Protein AF-A0A1V6FKU4-F1 (afdb_monomer_lite)

Structure (mmCIF, N/CA/C/O backbone):
data_AF-A0A1V6FKU4-F1
#
_entry.id   AF-A0A1V6FKU4-F1
#
loop_
_atom_site.group_PDB
_atom_site.id
_atom_site.type_symbol
_atom_site.label_atom_id
_atom_site.label_alt_id
_atom_site.label_comp_id
_atom_site.label_asym_id
_atom_site.label_entity_id
_atom_site.label_seq_id
_atom_site.pdbx_PDB_ins_code
_atom_site.Cartn_x
_atom_site.Cartn_y
_atom_site.Cartn_z
_atom_site.occupancy
_atom_site.B_iso_or_equiv
_atom_site.auth_seq_id
_atom_site.auth_comp_id
_atom_site.auth_asym_id
_atom_site.auth_atom_id
_atom_site.pdbx_PDB_model_num
ATOM 1 N N . MET A 1 1 ? 15.119 -39.373 -17.222 1.00 34.97 1 MET A N 1
ATOM 2 C CA . MET A 1 1 ? 16.183 -39.642 -16.228 1.00 34.97 1 MET A CA 1
ATOM 3 C C . MET A 1 1 ? 16.766 -38.310 -15.798 1.00 34.97 1 MET A C 1
ATOM 5 O O . MET A 1 1 ? 17.527 -37.708 -16.547 1.00 34.97 1 MET A O 1
ATOM 9 N N . ASP A 1 2 ? 16.344 -37.835 -14.630 1.00 35.09 2 ASP A N 1
ATOM 10 C CA . ASP A 1 2 ? 16.716 -36.528 -14.094 1.00 35.09 2 ASP A CA 1
ATOM 11 C C . ASP A 1 2 ? 18.184 -36.488 -13.670 1.00 35.09 2 ASP A C 1
ATOM 13 O O . ASP A 1 2 ? 18.608 -37.168 -12.731 1.00 35.09 2 ASP A O 1
ATOM 17 N N . LYS A 1 3 ? 18.971 -35.641 -14.337 1.00 37.22 3 LYS A N 1
ATOM 18 C CA . LYS A 1 3 ? 20.295 -35.248 -13.850 1.00 37.22 3 LYS A CA 1
ATOM 19 C C . LYS A 1 3 ? 20.114 -34.222 -12.731 1.00 37.22 3 LYS A C 1
ATOM 21 O O . LYS A 1 3 ? 20.138 -33.020 -12.969 1.00 37.22 3 LYS A O 1
ATOM 26 N N . LYS A 1 4 ? 19.967 -34.701 -11.492 1.00 37.19 4 LYS A N 1
ATOM 27 C CA . LYS A 1 4 ? 20.164 -33.872 -10.293 1.00 37.19 4 LYS A CA 1
ATOM 28 C C . LYS A 1 4 ? 21.593 -33.321 -10.309 1.00 37.19 4 LYS A C 1
ATOM 30 O O . LYS A 1 4 ? 22.553 -34.072 -10.128 1.00 37.19 4 LYS A O 1
ATOM 35 N N . SER A 1 5 ? 21.742 -32.017 -10.525 1.00 37.03 5 SER A N 1
ATOM 36 C CA . SER A 1 5 ? 23.011 -31.313 -10.352 1.00 37.03 5 SER A CA 1
ATOM 37 C C . SER A 1 5 ? 23.429 -31.395 -8.882 1.00 37.03 5 SER A C 1
ATOM 39 O O . SER A 1 5 ? 22.799 -30.793 -8.011 1.00 37.03 5 SER A O 1
ATOM 41 N N . LYS A 1 6 ? 24.483 -32.163 -8.591 1.00 38.69 6 LYS A N 1
ATOM 42 C CA . LYS A 1 6 ? 25.128 -32.178 -7.274 1.00 38.69 6 LYS A CA 1
ATOM 43 C C . LYS A 1 6 ? 25.681 -30.781 -6.981 1.00 38.69 6 LYS A C 1
ATOM 45 O O . LYS A 1 6 ? 26.644 -30.350 -7.610 1.00 38.69 6 LYS A O 1
ATOM 50 N N . VAL A 1 7 ? 25.088 -30.090 -6.010 1.00 41.91 7 VAL A N 1
ATOM 51 C CA . VAL A 1 7 ? 25.683 -28.898 -5.400 1.00 41.91 7 VAL A CA 1
ATOM 52 C C . VAL A 1 7 ? 26.894 -29.367 -4.594 1.00 41.91 7 VAL A C 1
ATOM 54 O O . VAL A 1 7 ? 26.749 -29.982 -3.538 1.00 41.91 7 VAL A O 1
ATOM 57 N N . ASN A 1 8 ? 28.096 -29.125 -5.113 1.00 34.47 8 ASN A N 1
ATOM 58 C CA . ASN A 1 8 ? 29.331 -29.334 -4.365 1.00 34.47 8 ASN A CA 1
ATOM 59 C C . ASN A 1 8 ? 29.381 -28.317 -3.216 1.00 34.47 8 ASN A C 1
ATOM 61 O O . ASN A 1 8 ? 29.652 -27.139 -3.445 1.00 34.47 8 ASN A O 1
ATOM 65 N N . LYS A 1 9 ? 29.138 -28.768 -1.978 1.00 41.41 9 LYS A N 1
ATOM 66 C CA . LYS A 1 9 ? 29.499 -28.007 -0.774 1.00 41.41 9 LYS A CA 1
ATOM 67 C C . LYS A 1 9 ? 31.020 -27.834 -0.770 1.00 41.41 9 LYS A C 1
ATOM 69 O O . LYS A 1 9 ? 31.751 -28.785 -0.508 1.00 41.41 9 LYS A O 1
ATOM 74 N N . LYS A 1 10 ? 31.498 -26.636 -1.107 1.00 40.53 10 LYS A N 1
ATOM 75 C CA . LYS A 1 10 ? 32.902 -26.261 -0.921 1.00 40.53 10 LYS A CA 1
ATOM 76 C C . LYS A 1 10 ? 33.091 -25.927 0.557 1.00 40.53 10 LYS A C 1
ATOM 78 O O . LYS A 1 10 ? 32.640 -24.883 1.013 1.00 40.53 10 LYS A O 1
ATOM 83 N N . ASN A 1 11 ? 33.705 -26.841 1.304 1.00 41.31 11 ASN A N 1
ATOM 84 C CA . ASN A 1 11 ? 34.114 -26.587 2.682 1.00 41.31 11 ASN A CA 1
ATOM 85 C C . ASN A 1 11 ? 35.350 -25.683 2.662 1.00 41.31 11 ASN A C 1
ATOM 87 O O . ASN A 1 11 ? 36.471 -26.164 2.509 1.00 41.31 11 ASN A O 1
ATOM 91 N N . THR A 1 12 ? 35.137 -24.378 2.788 1.00 50.28 12 THR A N 1
ATOM 92 C CA . THR A 1 12 ? 36.213 -23.413 3.026 1.00 50.28 12 THR A CA 1
ATOM 93 C C . THR A 1 12 ? 36.327 -23.210 4.536 1.00 50.28 12 THR A C 1
ATOM 95 O O . THR A 1 12 ? 35.386 -22.729 5.162 1.00 50.28 12 THR A O 1
ATOM 98 N N . LEU A 1 13 ? 37.449 -23.615 5.135 1.00 50.50 13 LEU A N 1
ATOM 99 C CA . LEU A 1 13 ? 37.737 -23.373 6.552 1.00 50.50 13 LEU A CA 1
ATOM 100 C C . LEU A 1 13 ? 38.125 -21.899 6.743 1.00 50.50 13 LEU A C 1
ATOM 102 O O . LEU A 1 13 ? 39.164 -21.464 6.250 1.00 50.50 13 LEU A O 1
ATOM 106 N N . LEU A 1 14 ? 37.276 -21.135 7.435 1.00 58.69 14 LEU A N 1
ATOM 107 C CA . LEU A 1 14 ? 37.597 -19.790 7.914 1.00 58.69 14 LEU A CA 1
ATOM 108 C C . LEU A 1 14 ? 38.242 -19.914 9.301 1.00 58.69 14 LEU A C 1
ATOM 110 O O . LEU A 1 14 ? 37.610 -20.428 10.221 1.00 58.69 14 LEU A O 1
ATOM 114 N N . TYR A 1 15 ? 39.476 -19.437 9.456 1.00 62.38 15 TYR A N 1
ATOM 115 C CA . TYR A 1 15 ? 40.114 -19.326 10.769 1.00 62.38 15 TYR A CA 1
ATOM 116 C C . TYR A 1 15 ? 39.705 -17.994 11.399 1.00 62.38 15 TYR A C 1
ATOM 118 O O . TYR A 1 15 ? 40.111 -16.931 10.931 1.00 62.38 15 TYR A O 1
ATOM 126 N N . LEU A 1 16 ? 38.864 -18.060 12.427 1.00 68.50 16 LEU A N 1
ATOM 127 C CA . LEU A 1 16 ? 38.437 -16.921 13.236 1.00 68.50 16 LEU A CA 1
ATOM 128 C C . LEU A 1 16 ? 38.869 -17.154 14.682 1.00 68.50 16 LEU A C 1
ATOM 130 O O . LEU A 1 16 ? 38.899 -18.297 15.129 1.00 68.50 16 LEU A O 1
ATOM 134 N N . ASP A 1 17 ? 39.193 -16.074 15.392 1.00 74.62 17 ASP A N 1
ATOM 135 C CA . ASP A 1 17 ? 39.475 -16.119 16.829 1.00 74.62 17 ASP A CA 1
ATOM 136 C C . ASP A 1 17 ? 38.255 -16.674 17.580 1.00 74.62 17 ASP A C 1
ATOM 138 O O . ASP A 1 17 ? 37.118 -16.270 17.310 1.00 74.62 17 ASP A O 1
ATOM 142 N N . GLU A 1 18 ? 38.482 -17.599 18.511 1.00 74.06 18 GLU A N 1
ATOM 143 C CA . GLU A 1 18 ? 37.422 -18.255 19.282 1.00 74.06 18 GLU A CA 1
ATOM 144 C C . GLU A 1 18 ? 36.553 -17.233 20.028 1.00 74.06 18 GLU A C 1
ATOM 146 O O . GLU A 1 18 ? 35.325 -17.341 20.006 1.00 74.06 18 GLU A O 1
ATOM 151 N N . ASN A 1 19 ? 37.159 -16.161 20.551 1.00 75.44 19 ASN A N 1
ATOM 152 C CA . ASN A 1 19 ? 36.435 -15.102 21.257 1.00 75.44 19 ASN A CA 1
ATOM 153 C C . ASN A 1 19 ? 35.469 -14.342 20.330 1.00 75.44 19 ASN A C 1
ATOM 155 O O . ASN A 1 19 ? 34.375 -13.954 20.737 1.00 75.44 19 ASN A O 1
ATOM 159 N N . LEU A 1 20 ? 35.845 -14.139 19.061 1.00 72.00 20 LEU A N 1
ATOM 160 C CA . LEU A 1 20 ? 34.992 -13.483 18.061 1.00 72.00 20 LEU A CA 1
ATOM 161 C C . LEU A 1 20 ? 33.812 -14.368 17.650 1.00 72.00 20 LEU A C 1
ATOM 163 O O . LEU A 1 20 ? 32.718 -13.859 17.400 1.00 72.00 20 LEU A O 1
ATOM 167 N N . VAL A 1 21 ? 34.021 -15.685 17.583 1.00 71.62 21 VAL A N 1
ATOM 168 C CA . VAL A 1 21 ? 32.961 -16.649 17.262 1.00 71.62 21 VAL A CA 1
ATOM 169 C C . VAL A 1 21 ? 31.930 -16.713 18.387 1.00 71.62 21 VAL A C 1
ATOM 171 O O . VAL A 1 21 ? 30.731 -16.754 18.105 1.00 71.62 21 VAL A O 1
ATOM 174 N N . GLU A 1 22 ? 32.366 -16.687 19.646 1.00 74.94 22 GLU A N 1
ATOM 175 C CA . G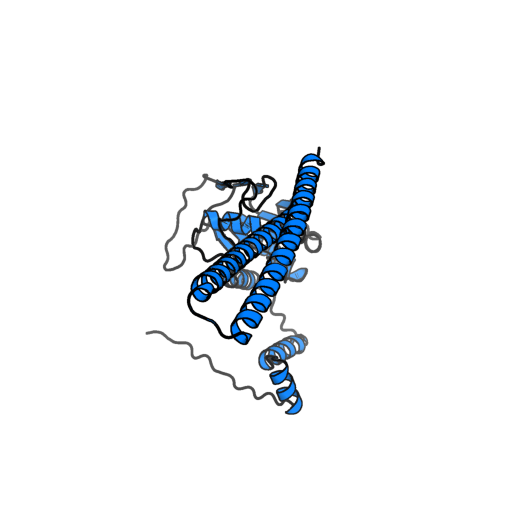LU A 1 22 ? 31.461 -16.652 20.799 1.00 74.94 22 GLU A CA 1
ATOM 176 C C . GLU A 1 22 ? 30.655 -15.349 20.856 1.00 74.94 22 GLU A C 1
ATOM 178 O O . GLU A 1 22 ? 29.425 -15.399 20.899 1.00 74.94 22 GLU A O 1
ATOM 183 N N . LEU A 1 23 ? 31.308 -14.193 20.697 1.00 76.12 23 LEU A N 1
ATOM 184 C CA . LEU A 1 23 ? 30.641 -12.885 20.615 1.00 76.12 23 LEU A CA 1
ATOM 185 C C . LEU A 1 23 ? 29.599 -12.810 19.491 1.00 76.12 23 LEU A C 1
ATOM 187 O O . LEU A 1 23 ? 28.531 -12.214 19.648 1.00 76.12 23 LEU A O 1
ATOM 191 N N . ALA A 1 24 ? 29.897 -13.405 18.337 1.00 71.12 24 ALA A N 1
ATOM 192 C CA . ALA A 1 24 ? 28.972 -13.442 17.214 1.00 71.12 24 ALA A CA 1
ATOM 193 C C . ALA A 1 24 ? 27.770 -14.362 17.476 1.00 71.12 24 ALA A C 1
ATOM 195 O O . ALA A 1 24 ? 26.658 -14.014 17.077 1.00 71.12 24 ALA A O 1
ATOM 196 N N . LYS A 1 25 ? 27.956 -15.489 18.178 1.00 77.00 25 LYS A N 1
ATOM 197 C CA . LYS A 1 25 ? 26.847 -16.355 18.612 1.00 77.00 25 LYS A CA 1
ATOM 198 C C . LYS A 1 25 ? 25.950 -15.649 19.626 1.00 77.00 25 LYS A C 1
ATOM 200 O O . LYS A 1 25 ? 24.735 -15.680 19.462 1.00 77.00 25 LYS A O 1
ATOM 205 N N . GLU A 1 26 ? 26.527 -14.969 20.616 1.00 81.25 26 GLU A N 1
ATOM 206 C CA . GLU A 1 26 ? 25.766 -14.204 21.616 1.00 81.25 26 GLU A CA 1
ATOM 207 C C . GLU A 1 26 ? 24.937 -13.079 20.983 1.00 81.25 26 GLU A C 1
ATOM 209 O O . GLU A 1 26 ? 23.797 -12.841 21.377 1.00 81.25 26 GLU A O 1
ATOM 214 N N . LYS A 1 27 ? 25.486 -12.408 19.963 1.00 77.94 27 LYS A N 1
ATOM 215 C CA . LYS A 1 27 ? 24.803 -11.331 19.228 1.00 77.94 27 LYS A CA 1
ATOM 216 C C . LYS A 1 27 ? 23.999 -11.804 18.014 1.00 77.94 27 LYS A C 1
ATOM 218 O O . LYS A 1 27 ? 23.461 -10.974 17.286 1.00 77.94 27 LYS A O 1
ATOM 223 N N . ASN A 1 28 ? 23.882 -13.118 17.818 1.00 76.88 28 ASN A N 1
ATOM 224 C CA . ASN A 1 28 ? 23.114 -13.750 16.746 1.00 76.88 28 ASN A CA 1
ATOM 225 C C . ASN A 1 28 ? 23.540 -13.318 15.322 1.00 76.88 28 ASN A C 1
ATOM 227 O O . ASN A 1 28 ? 22.717 -13.205 14.412 1.00 76.88 28 ASN A O 1
ATOM 231 N N . PHE A 1 29 ? 24.834 -13.059 15.120 1.00 71.94 29 PHE A N 1
ATOM 232 C CA . PHE A 1 29 ? 25.395 -12.699 13.820 1.00 71.94 29 PHE A CA 1
ATOM 233 C C . PHE A 1 29 ? 25.700 -13.934 12.968 1.00 71.94 29 PHE A C 1
ATOM 235 O O . PHE A 1 29 ? 26.363 -14.876 13.406 1.00 71.94 29 PHE A O 1
ATOM 242 N N . ASN A 1 30 ? 25.285 -13.898 11.700 1.00 75.44 30 ASN A N 1
ATOM 243 C CA . ASN A 1 30 ? 25.632 -14.928 10.728 1.00 75.44 30 ASN A CA 1
ATOM 244 C C . ASN A 1 30 ? 27.037 -14.679 10.159 1.00 75.44 30 ASN A C 1
ATOM 246 O O . ASN A 1 30 ? 27.226 -13.964 9.177 1.00 75.44 30 ASN A O 1
ATOM 250 N N . ILE A 1 31 ? 28.040 -15.286 10.790 1.00 71.50 31 ILE A N 1
ATOM 251 C CA . ILE A 1 31 ? 29.455 -15.085 10.452 1.00 71.50 31 ILE A CA 1
ATOM 252 C C . ILE A 1 31 ? 29.776 -15.471 8.999 1.00 71.50 31 ILE A C 1
ATOM 254 O O . ILE A 1 31 ? 30.607 -14.831 8.359 1.00 71.50 31 ILE A O 1
ATOM 258 N N . SER A 1 32 ? 29.112 -16.500 8.464 1.00 66.31 32 SER A N 1
ATOM 259 C CA . SER A 1 32 ? 29.344 -16.951 7.084 1.00 66.31 32 SER A CA 1
ATOM 260 C C . SER A 1 32 ? 28.899 -15.901 6.068 1.00 66.31 32 SER A C 1
ATOM 262 O O . SER A 1 32 ? 29.589 -15.669 5.082 1.00 66.31 32 SER A O 1
ATOM 264 N N . GLU A 1 33 ? 27.782 -15.235 6.345 1.00 68.44 33 GLU A N 1
ATOM 265 C CA . GLU A 1 33 ? 27.217 -14.183 5.500 1.00 68.44 33 GLU A CA 1
ATOM 266 C C . GLU A 1 33 ? 28.072 -12.911 5.549 1.00 68.44 33 GLU A C 1
ATOM 268 O O . GLU A 1 33 ? 28.441 -12.380 4.506 1.00 68.44 33 GLU A O 1
ATOM 273 N N . LEU A 1 34 ? 28.510 -12.499 6.744 1.00 73.88 34 LEU A N 1
ATOM 274 C CA . LEU A 1 34 ? 29.442 -11.378 6.923 1.00 73.88 34 LEU A CA 1
ATOM 275 C C . LEU A 1 34 ? 30.796 -11.627 6.247 1.00 73.88 34 LEU A C 1
ATOM 277 O O . LEU A 1 34 ? 31.353 -10.730 5.615 1.00 73.88 34 LEU A O 1
ATOM 281 N N . ALA A 1 35 ? 31.332 -12.843 6.363 1.00 70.31 35 ALA A N 1
ATOM 282 C CA . ALA A 1 35 ? 32.569 -13.221 5.692 1.00 70.31 35 ALA A CA 1
ATOM 283 C C . ALA A 1 35 ? 32.394 -13.226 4.169 1.00 70.31 35 ALA A C 1
ATOM 285 O O . ALA A 1 35 ? 33.268 -12.742 3.452 1.00 70.31 35 ALA A O 1
ATOM 286 N N . GLU A 1 36 ? 31.264 -13.723 3.666 1.00 63.81 36 GLU A N 1
ATOM 287 C CA . GLU A 1 36 ? 30.949 -13.703 2.241 1.00 63.81 36 GLU A CA 1
ATOM 288 C C . GLU A 1 36 ? 30.814 -12.268 1.709 1.00 63.81 36 GLU A C 1
ATOM 290 O O . GLU A 1 36 ? 31.398 -11.949 0.674 1.00 63.81 36 GLU A O 1
ATOM 295 N N . GLU A 1 37 ? 30.126 -11.376 2.424 1.00 61.56 37 GLU A N 1
ATOM 296 C CA . GLU A 1 37 ? 30.022 -9.957 2.067 1.00 61.56 37 GLU A CA 1
ATOM 297 C C . GLU A 1 37 ? 31.377 -9.246 2.116 1.00 61.56 37 GLU A C 1
ATOM 299 O O . GLU A 1 37 ? 31.727 -8.519 1.183 1.00 61.56 37 GLU A O 1
ATOM 304 N N . ALA A 1 38 ? 32.187 -9.488 3.148 1.00 67.69 38 ALA A N 1
ATOM 305 C CA . ALA A 1 38 ? 33.519 -8.905 3.266 1.00 67.69 38 ALA A CA 1
ATOM 306 C C . ALA A 1 38 ? 34.452 -9.391 2.147 1.00 67.69 38 ALA A C 1
ATOM 308 O O . ALA A 1 38 ? 35.174 -8.591 1.551 1.00 67.69 38 ALA A O 1
ATOM 309 N N . ILE A 1 39 ? 34.408 -10.685 1.811 1.00 65.50 39 ILE A N 1
ATOM 310 C CA . ILE A 1 39 ? 35.169 -11.268 0.700 1.00 65.50 39 ILE A CA 1
ATOM 311 C C . ILE A 1 39 ? 34.688 -10.692 -0.636 1.00 65.50 39 ILE A C 1
ATOM 313 O O . ILE A 1 39 ? 35.523 -10.275 -1.433 1.00 65.50 39 ILE A O 1
ATOM 317 N N . ARG A 1 40 ? 33.373 -10.589 -0.874 1.00 59.22 40 ARG A N 1
ATOM 318 C CA . ARG A 1 40 ? 32.809 -9.933 -2.070 1.00 59.22 40 ARG A CA 1
ATOM 319 C C . ARG A 1 40 ? 33.280 -8.483 -2.188 1.00 59.22 40 ARG A C 1
ATOM 321 O O . ARG A 1 40 ? 33.714 -8.065 -3.256 1.00 59.22 40 ARG A O 1
ATOM 328 N N . THR A 1 41 ? 33.268 -7.748 -1.081 1.00 57.44 41 THR A N 1
ATOM 329 C CA . THR A 1 41 ? 33.700 -6.345 -1.027 1.00 57.44 41 THR A CA 1
ATOM 330 C C . THR A 1 41 ? 35.201 -6.201 -1.280 1.00 57.44 41 THR A C 1
ATOM 332 O O . THR A 1 41 ? 35.628 -5.249 -1.923 1.00 57.44 41 THR A O 1
ATOM 335 N N . LYS A 1 42 ? 36.021 -7.154 -0.820 1.00 56.44 42 LYS A N 1
ATOM 336 C CA . LYS A 1 42 ? 37.486 -7.112 -0.961 1.00 56.44 42 LYS A CA 1
ATOM 337 C C . LYS A 1 42 ? 37.977 -7.655 -2.310 1.00 56.44 42 LYS A C 1
ATOM 339 O O . LYS A 1 42 ? 38.978 -7.176 -2.833 1.00 56.44 42 LYS A O 1
ATOM 344 N N . LEU A 1 43 ? 37.253 -8.604 -2.908 1.00 52.12 43 LEU A N 1
ATOM 345 C CA . LEU A 1 43 ? 37.490 -9.099 -4.271 1.00 52.12 43 LEU A CA 1
ATOM 346 C C . LEU A 1 43 ? 37.136 -8.065 -5.357 1.00 52.12 43 LEU A C 1
ATOM 348 O O . LEU A 1 43 ? 37.597 -8.208 -6.489 1.00 52.12 43 LEU A O 1
ATOM 352 N N . ASN A 1 44 ? 36.429 -6.980 -5.016 1.00 53.41 44 ASN A N 1
ATOM 353 C CA . ASN A 1 44 ? 36.192 -5.831 -5.903 1.00 53.41 44 ASN A CA 1
ATOM 354 C C . ASN A 1 44 ? 37.463 -5.030 -6.283 1.00 53.41 44 ASN A C 1
ATOM 356 O O . ASN A 1 44 ? 37.342 -4.013 -6.957 1.00 53.41 44 ASN A O 1
ATOM 360 N N . ILE A 1 45 ? 38.678 -5.455 -5.902 1.00 47.56 45 ILE A N 1
ATOM 361 C CA . ILE A 1 45 ? 39.928 -4.745 -6.246 1.00 47.56 45 ILE A CA 1
ATOM 362 C C . ILE A 1 45 ? 40.555 -5.199 -7.581 1.00 47.56 45 ILE A C 1
ATOM 364 O O . ILE A 1 45 ? 41.376 -4.471 -8.119 1.00 47.56 45 ILE A O 1
ATOM 368 N N . ASN A 1 46 ? 40.133 -6.306 -8.209 1.00 39.56 46 ASN A N 1
ATOM 369 C CA . ASN A 1 46 ? 40.749 -6.768 -9.472 1.00 39.56 46 ASN A CA 1
ATOM 370 C C . ASN A 1 46 ? 39.739 -7.108 -10.587 1.00 39.56 46 ASN A C 1
ATOM 372 O O . ASN A 1 46 ? 39.726 -8.217 -11.118 1.00 39.56 46 ASN A O 1
ATOM 376 N N . GLY A 1 47 ? 38.905 -6.140 -10.981 1.00 41.91 47 GLY A N 1
ATOM 377 C CA . GLY A 1 47 ? 38.307 -6.119 -12.327 1.00 41.91 47 GLY A CA 1
ATOM 378 C C . GLY A 1 47 ? 37.164 -7.100 -12.625 1.00 41.91 47 GLY A C 1
ATOM 379 O O . GLY A 1 47 ? 36.743 -7.193 -13.775 1.00 41.91 47 GLY A O 1
ATOM 380 N N . TYR A 1 48 ? 36.604 -7.790 -11.628 1.00 38.03 48 TYR A N 1
ATOM 381 C CA . TYR A 1 48 ? 35.354 -8.549 -11.777 1.00 38.03 48 TYR A CA 1
ATOM 382 C C . TYR A 1 48 ? 34.150 -7.688 -11.368 1.00 38.03 48 TYR A C 1
ATOM 384 O O . TYR A 1 48 ? 33.503 -7.919 -10.351 1.00 38.03 48 TYR A O 1
ATOM 392 N N . HIS A 1 49 ? 33.817 -6.679 -12.174 1.00 47.00 49 HIS A N 1
ATOM 393 C CA . HIS A 1 49 ? 32.496 -6.062 -12.075 1.00 47.00 49 HIS A CA 1
ATOM 394 C C . HIS A 1 49 ? 31.470 -7.087 -12.570 1.00 47.00 49 HIS A C 1
ATOM 396 O O . HIS A 1 49 ? 31.351 -7.305 -13.778 1.00 47.00 49 HIS A O 1
ATOM 402 N N . LYS A 1 50 ? 30.708 -7.722 -11.669 1.00 50.69 50 LYS A N 1
ATOM 403 C CA . LYS A 1 50 ? 29.435 -8.328 -12.083 1.00 50.69 50 LYS A CA 1
ATOM 404 C C . LYS A 1 50 ? 28.569 -7.147 -12.524 1.00 50.69 50 LYS A C 1
ATOM 406 O O . LYS A 1 50 ? 28.030 -6.434 -11.682 1.00 50.69 50 LYS A O 1
ATOM 411 N N . ARG A 1 51 ? 28.555 -6.857 -13.832 1.00 68.88 51 ARG A N 1
ATOM 412 C CA . ARG A 1 51 ? 27.688 -5.824 -14.411 1.00 68.88 51 ARG A CA 1
ATOM 413 C C . ARG A 1 51 ? 26.280 -6.088 -13.892 1.00 68.88 51 ARG A C 1
ATOM 415 O O . ARG A 1 51 ? 25.848 -7.239 -13.889 1.00 68.88 51 ARG A O 1
ATOM 422 N N . PHE A 1 52 ? 25.622 -5.044 -13.400 1.00 82.62 52 PHE A N 1
ATOM 423 C CA . PHE A 1 52 ? 24.250 -5.143 -12.926 1.00 82.62 52 PHE A CA 1
ATOM 424 C C . PHE A 1 52 ? 23.387 -5.798 -14.013 1.00 82.62 52 PHE A C 1
ATOM 426 O O . PHE A 1 52 ? 23.337 -5.307 -15.141 1.00 82.62 52 PHE A O 1
ATOM 433 N N . ASP A 1 53 ? 22.764 -6.927 -13.674 1.00 88.44 53 ASP A N 1
ATOM 434 C CA . ASP A 1 53 ? 21.870 -7.659 -14.564 1.00 88.44 53 ASP A CA 1
ATOM 435 C C . ASP A 1 53 ? 20.419 -7.287 -14.213 1.00 88.44 53 ASP A C 1
ATOM 437 O O . ASP A 1 53 ? 19.916 -7.681 -13.151 1.00 88.44 53 ASP A O 1
ATOM 441 N N . PRO A 1 54 ? 19.740 -6.500 -15.066 1.00 90.50 54 PRO A N 1
ATOM 442 C CA . PRO A 1 54 ? 18.392 -6.032 -14.787 1.00 90.50 54 PRO A CA 1
ATOM 443 C C . PRO A 1 54 ? 17.342 -7.156 -14.816 1.00 90.50 54 PRO A C 1
ATOM 445 O O . PRO A 1 54 ? 16.338 -7.048 -14.110 1.00 90.50 54 PRO A O 1
ATOM 448 N N . GLU A 1 55 ? 17.565 -8.242 -15.567 1.00 89.38 55 GLU A N 1
ATOM 449 C CA . GLU A 1 55 ? 16.649 -9.391 -15.612 1.00 89.38 55 GLU A CA 1
ATOM 450 C C . GLU A 1 55 ? 16.771 -10.213 -14.321 1.00 89.38 55 GLU A C 1
ATOM 452 O O . GLU A 1 55 ? 15.762 -10.523 -13.681 1.00 89.38 55 GLU A O 1
ATOM 457 N N . GLU A 1 56 ? 18.005 -10.488 -13.871 1.00 90.25 56 GLU A N 1
ATOM 458 C CA . GLU A 1 56 ? 18.258 -11.140 -12.574 1.00 90.25 56 GLU A CA 1
ATOM 459 C C . GLU A 1 56 ? 17.644 -10.318 -11.426 1.00 90.25 56 GLU A C 1
ATOM 461 O O . GLU A 1 56 ? 17.042 -10.869 -10.498 1.00 90.25 56 GLU A O 1
ATOM 466 N N . TYR A 1 57 ? 17.755 -8.988 -11.491 1.00 92.19 57 TYR A N 1
ATOM 467 C CA . TYR A 1 57 ? 17.167 -8.093 -10.499 1.00 92.19 57 TYR A CA 1
ATOM 468 C C . TYR A 1 57 ? 15.632 -8.143 -10.491 1.00 92.19 57 TYR A C 1
ATOM 470 O O . TYR A 1 57 ? 15.040 -8.296 -9.419 1.00 92.19 57 TYR A O 1
ATOM 478 N N . LEU A 1 58 ? 14.985 -8.080 -11.660 1.00 91.00 58 LEU A N 1
ATOM 479 C CA . LEU A 1 58 ? 13.527 -8.176 -11.775 1.00 91.00 58 LEU A CA 1
ATOM 480 C C . LEU A 1 58 ? 13.002 -9.509 -11.221 1.00 91.00 58 LEU A C 1
ATOM 482 O O . LEU A 1 58 ? 12.030 -9.528 -10.464 1.00 91.00 58 LEU A O 1
ATOM 486 N N . GLU A 1 59 ? 13.671 -10.619 -11.526 1.00 87.75 59 GLU A N 1
ATOM 487 C CA . GLU A 1 59 ? 13.296 -11.940 -11.016 1.00 87.75 59 GLU A CA 1
ATOM 488 C C . GLU A 1 59 ? 13.480 -12.043 -9.491 1.00 87.75 59 GLU A C 1
ATOM 490 O O . GLU A 1 59 ? 12.660 -12.634 -8.783 1.00 87.75 59 GLU A O 1
ATOM 495 N N . ASN A 1 60 ? 14.516 -11.403 -8.942 1.00 87.00 60 ASN A N 1
ATOM 496 C CA . ASN A 1 60 ? 14.699 -11.298 -7.495 1.00 87.00 60 ASN A CA 1
ATOM 497 C C . ASN A 1 60 ? 13.605 -10.456 -6.821 1.00 87.00 60 ASN A C 1
ATOM 499 O O . ASN A 1 60 ? 13.197 -10.783 -5.704 1.00 87.00 60 ASN A O 1
ATOM 503 N N . LEU A 1 61 ? 13.108 -9.399 -7.472 1.00 88.69 61 LEU A N 1
ATOM 504 C CA . LEU A 1 61 ? 11.951 -8.642 -6.984 1.00 88.69 61 LEU A CA 1
ATOM 505 C C . LEU A 1 61 ? 10.677 -9.495 -7.001 1.00 88.69 61 LEU A C 1
ATOM 507 O O . LEU A 1 61 ? 9.936 -9.478 -6.019 1.00 88.69 61 LEU A O 1
ATOM 511 N N . ARG A 1 62 ? 10.453 -10.300 -8.049 1.00 86.12 62 ARG A N 1
ATOM 512 C CA . ARG A 1 62 ? 9.318 -11.240 -8.118 1.00 86.12 62 ARG A CA 1
ATOM 513 C C . ARG A 1 62 ? 9.343 -12.244 -6.970 1.00 86.12 62 ARG A C 1
ATOM 515 O O . ARG A 1 62 ? 8.361 -12.370 -6.247 1.00 86.12 62 ARG A O 1
ATOM 522 N N . LYS A 1 63 ? 10.494 -12.882 -6.722 1.00 83.31 63 LYS A N 1
ATOM 523 C CA . LYS A 1 63 ? 10.677 -13.821 -5.594 1.00 83.31 63 LYS A CA 1
ATOM 524 C C . LYS A 1 63 ? 10.405 -13.187 -4.228 1.00 83.31 63 LYS A C 1
ATOM 526 O O . LYS A 1 63 ? 9.997 -13.881 -3.304 1.00 83.31 63 LYS A O 1
ATOM 531 N N . LYS A 1 64 ? 10.637 -11.878 -4.093 1.00 83.38 64 LYS A N 1
ATOM 532 C CA . LYS A 1 64 ? 10.367 -11.106 -2.870 1.00 83.38 64 LYS A CA 1
ATOM 533 C C . LYS A 1 64 ? 8.926 -10.594 -2.768 1.00 83.38 64 LYS A C 1
ATOM 535 O O . LYS A 1 64 ? 8.604 -9.957 -1.770 1.00 83.38 64 LYS A O 1
ATOM 540 N N . GLY A 1 65 ? 8.078 -10.826 -3.773 1.00 83.25 65 GLY A N 1
ATOM 541 C CA . GLY A 1 65 ? 6.734 -10.248 -3.824 1.00 83.25 65 GLY A CA 1
ATOM 542 C C . GLY A 1 65 ? 6.750 -8.726 -4.002 1.00 83.25 65 GLY A C 1
ATOM 543 O O . GLY A 1 65 ? 5.913 -8.022 -3.445 1.00 83.25 65 GLY A O 1
ATOM 544 N N . LEU A 1 66 ? 7.732 -8.197 -4.732 1.00 87.94 66 LEU A N 1
ATOM 545 C CA . LEU A 1 66 ? 7.846 -6.771 -5.059 1.00 87.94 66 LEU A CA 1
ATOM 546 C C . LEU A 1 66 ? 7.645 -6.493 -6.549 1.00 87.94 66 LEU A C 1
ATOM 548 O O . LEU A 1 66 ? 7.564 -5.339 -6.942 1.00 87.94 66 LEU A O 1
ATOM 552 N N . ALA A 1 67 ? 7.550 -7.523 -7.386 1.00 90.38 67 ALA A N 1
ATOM 553 C CA . ALA A 1 67 ? 7.218 -7.379 -8.795 1.00 90.38 67 ALA A CA 1
ATOM 554 C C . ALA A 1 67 ? 6.163 -8.411 -9.191 1.00 90.38 67 ALA A C 1
ATOM 556 O O . ALA A 1 67 ? 6.244 -9.575 -8.799 1.00 90.38 67 ALA A O 1
ATOM 557 N N . TYR A 1 68 ? 5.192 -7.973 -9.982 1.00 87.50 68 TYR A N 1
ATOM 558 C CA . TYR A 1 68 ? 4.006 -8.734 -10.343 1.00 87.50 68 TYR A CA 1
ATOM 559 C C . TYR A 1 68 ? 3.746 -8.591 -11.833 1.00 87.50 68 TYR A C 1
ATOM 561 O O . TYR A 1 68 ? 3.921 -7.510 -12.393 1.00 87.50 68 TYR A O 1
ATOM 569 N N . HIS A 1 69 ? 3.321 -9.680 -12.464 1.00 86.31 69 HIS A N 1
ATOM 570 C CA . HIS A 1 69 ? 2.886 -9.665 -13.851 1.00 86.31 69 HIS A CA 1
ATOM 571 C C . HIS A 1 69 ? 1.367 -9.807 -13.898 1.00 86.31 69 HIS A C 1
ATOM 573 O O . HIS A 1 69 ? 0.813 -10.758 -13.347 1.00 86.31 69 HIS A O 1
ATOM 579 N N . ILE A 1 70 ? 0.709 -8.866 -14.564 1.00 83.00 70 ILE A N 1
ATOM 580 C CA . ILE A 1 70 ? -0.733 -8.849 -14.766 1.00 83.00 70 ILE A CA 1
ATOM 581 C C . ILE A 1 70 ? -1.007 -9.074 -16.254 1.00 83.00 70 ILE A C 1
ATOM 583 O O . ILE A 1 70 ? -0.401 -8.406 -17.094 1.00 83.00 70 ILE A O 1
ATOM 587 N N . PRO A 1 71 ? -1.941 -9.975 -16.594 1.00 76.94 71 PRO A N 1
ATOM 588 C CA . PRO A 1 71 ? -2.246 -10.331 -17.977 1.00 76.94 71 PRO A CA 1
ATOM 589 C C . PRO A 1 71 ? -2.974 -9.236 -18.783 1.00 76.94 71 PRO A C 1
ATOM 591 O O . PRO A 1 71 ? -3.403 -9.482 -19.900 1.00 76.94 71 PRO A O 1
ATOM 594 N N . PHE A 1 72 ? -3.136 -8.028 -18.236 1.00 80.44 72 PHE A N 1
ATOM 595 C CA . PHE A 1 72 ? -3.878 -6.928 -18.852 1.00 80.44 72 PHE A CA 1
ATOM 596 C C . PHE A 1 72 ? -3.115 -5.617 -18.690 1.00 80.44 72 PHE A C 1
ATOM 598 O O . PHE A 1 72 ? -2.519 -5.365 -17.639 1.00 80.44 72 PHE A O 1
ATOM 605 N N . ARG A 1 73 ? -3.189 -4.755 -19.708 1.00 86.94 73 ARG A N 1
ATOM 606 C CA . ARG A 1 73 ? -2.786 -3.351 -19.586 1.00 86.94 73 ARG A CA 1
ATOM 607 C C . ARG A 1 73 ? -3.865 -2.570 -18.846 1.00 86.94 73 ARG A C 1
ATOM 609 O O . ARG A 1 73 ? -5.060 -2.760 -19.070 1.00 86.94 73 ARG A O 1
ATOM 616 N N . ILE A 1 74 ? -3.432 -1.701 -17.947 1.00 88.19 74 ILE A N 1
ATOM 617 C CA . ILE A 1 74 ? -4.285 -0.890 -17.089 1.00 88.19 74 ILE A CA 1
ATOM 618 C C . ILE A 1 74 ? -4.309 0.521 -17.660 1.00 88.19 74 ILE A C 1
ATOM 620 O O . ILE A 1 74 ? -3.284 1.190 -17.673 1.00 88.19 74 ILE A O 1
ATOM 624 N N . ASN A 1 75 ? -5.476 0.994 -18.086 1.00 88.44 75 ASN A N 1
ATOM 625 C CA . ASN A 1 75 ? -5.643 2.373 -18.545 1.00 88.44 75 ASN A CA 1
ATOM 626 C C . ASN A 1 75 ? -5.844 3.316 -17.367 1.00 88.44 75 ASN A C 1
ATOM 628 O O . ASN A 1 75 ? -5.297 4.414 -17.333 1.00 88.44 75 ASN A O 1
ATOM 632 N N . LYS A 1 76 ? -6.652 2.883 -16.396 1.00 89.81 76 LYS A N 1
ATOM 633 C CA . LYS A 1 76 ? -7.087 3.741 -15.300 1.00 89.81 76 LYS A CA 1
ATOM 634 C C . LYS A 1 76 ? -7.392 2.946 -14.046 1.00 89.81 76 LYS A C 1
ATOM 636 O O . LYS A 1 76 ? -7.977 1.866 -14.122 1.00 89.81 76 LYS A O 1
ATOM 641 N N . VAL A 1 77 ? -7.052 3.520 -12.898 1.00 87.88 77 VAL A N 1
ATOM 642 C CA . VAL A 1 77 ? -7.438 3.022 -11.577 1.00 87.88 77 VAL A CA 1
ATOM 643 C C . VAL A 1 77 ? -8.176 4.118 -10.825 1.00 87.88 77 VAL A C 1
ATOM 645 O O . VAL A 1 77 ? -7.651 5.212 -10.620 1.00 87.88 77 VAL A O 1
ATOM 648 N N . GLU A 1 78 ? -9.385 3.792 -10.378 1.00 83.81 78 GLU A N 1
ATOM 649 C CA . GLU A 1 78 ? -10.173 4.609 -9.466 1.00 83.81 78 GLU A CA 1
ATOM 650 C C . GLU A 1 78 ? -10.384 3.846 -8.157 1.00 83.81 78 GLU A C 1
ATOM 652 O O . GLU A 1 78 ? -10.950 2.753 -8.144 1.00 83.81 78 GLU A O 1
ATOM 657 N N . ILE A 1 79 ? -9.927 4.417 -7.044 1.00 79.25 79 ILE A N 1
ATOM 658 C CA . ILE A 1 79 ? -10.113 3.846 -5.709 1.00 79.25 79 ILE A CA 1
ATOM 659 C C . ILE A 1 79 ? -10.868 4.860 -4.870 1.00 79.25 79 ILE A C 1
ATOM 661 O O . ILE A 1 79 ? -10.389 5.969 -4.650 1.00 79.25 79 ILE A O 1
ATOM 665 N N . ASP A 1 80 ? -12.036 4.463 -4.393 1.00 72.06 80 ASP A N 1
ATOM 666 C CA . ASP A 1 80 ? -12.907 5.276 -3.562 1.00 72.06 80 ASP A CA 1
ATOM 667 C C . ASP A 1 80 ? -13.139 4.578 -2.222 1.00 72.06 80 ASP A C 1
ATOM 669 O O . ASP A 1 80 ? -13.458 3.389 -2.189 1.00 72.06 80 ASP A O 1
ATOM 673 N N . ASN A 1 81 ? -12.933 5.298 -1.117 1.00 64.81 81 ASN A N 1
ATOM 674 C CA . ASN A 1 81 ? -13.200 4.828 0.246 1.00 64.81 81 ASN A CA 1
ATOM 675 C C . ASN A 1 81 ? -12.619 3.432 0.593 1.00 64.81 81 ASN A C 1
ATOM 677 O O . ASN A 1 81 ? -13.130 2.716 1.449 1.00 64.81 81 ASN A O 1
ATOM 681 N N . TYR A 1 82 ? -11.536 3.006 -0.066 1.00 64.94 82 TYR A N 1
ATOM 682 C CA . TYR A 1 82 ? -10.873 1.726 0.195 1.00 64.94 82 TYR A CA 1
ATOM 683 C C . TYR A 1 82 ? -9.420 1.966 0.569 1.00 64.94 82 TYR A C 1
ATOM 685 O O . TYR A 1 82 ? -8.586 2.240 -0.295 1.00 64.94 82 TYR A O 1
ATOM 693 N N . LYS A 1 83 ? -9.116 1.908 1.872 1.00 64.44 83 LYS A N 1
ATOM 694 C CA . LYS A 1 83 ? -7.797 2.214 2.456 1.00 64.44 83 LYS A CA 1
ATOM 695 C C . LYS A 1 83 ? -7.246 3.626 2.130 1.00 64.44 83 LYS A C 1
ATOM 697 O O . LYS A 1 83 ? -6.236 4.014 2.709 1.00 64.44 83 LYS A O 1
ATOM 702 N N . PHE A 1 84 ? -7.866 4.401 1.242 1.00 63.44 84 PHE A N 1
ATOM 703 C CA . PHE A 1 84 ? -7.600 5.807 0.937 1.00 63.44 84 PHE A CA 1
ATOM 704 C C . PHE A 1 84 ? -8.768 6.667 1.435 1.00 63.44 84 PHE A C 1
ATOM 706 O O . PHE A 1 84 ? -9.910 6.215 1.408 1.00 63.44 84 PHE A O 1
ATOM 713 N N . VAL A 1 85 ? -8.466 7.883 1.906 1.00 56.78 85 VAL A N 1
ATOM 714 C CA . VAL A 1 85 ? -9.470 8.836 2.423 1.00 56.78 85 VAL A CA 1
ATOM 715 C C . VAL A 1 85 ? -10.090 9.639 1.283 1.00 56.78 85 VAL A C 1
ATOM 717 O O . VAL A 1 85 ? -11.305 9.725 1.179 1.00 56.78 85 VAL A O 1
ATOM 720 N N . LYS A 1 86 ? -9.259 10.194 0.396 1.00 67.50 86 LYS A N 1
ATOM 721 C CA . LYS A 1 86 ? -9.720 10.844 -0.834 1.00 67.50 86 LYS A CA 1
ATOM 722 C C . LYS A 1 86 ? -9.786 9.824 -1.970 1.00 67.50 86 LYS A C 1
ATOM 724 O O . LYS A 1 86 ? -8.946 8.921 -2.039 1.00 67.50 86 LYS A O 1
ATOM 729 N N . LYS A 1 87 ? -10.748 10.006 -2.881 1.00 76.44 87 LYS A N 1
ATOM 730 C CA . LYS A 1 87 ? -10.818 9.238 -4.128 1.00 76.44 87 LYS A CA 1
ATOM 731 C C . LYS A 1 87 ? -9.488 9.378 -4.872 1.00 76.44 87 LYS A C 1
ATOM 733 O O . LYS A 1 87 ? -9.071 10.482 -5.217 1.00 76.44 87 LYS A O 1
ATOM 738 N N . VAL A 1 88 ? -8.822 8.256 -5.116 1.00 82.50 88 VAL A N 1
ATOM 739 C CA . VAL A 1 88 ? -7.622 8.190 -5.948 1.00 82.50 88 VAL A CA 1
ATOM 740 C C . VAL A 1 88 ? -8.064 7.927 -7.373 1.00 82.50 88 VAL A C 1
ATOM 742 O O . VAL A 1 88 ? -8.829 6.998 -7.622 1.00 82.50 88 VAL A O 1
ATOM 745 N N . ASN A 1 89 ? -7.584 8.748 -8.298 1.00 87.75 89 ASN A N 1
ATOM 746 C CA . ASN A 1 89 ? -7.860 8.607 -9.714 1.00 87.75 89 ASN A CA 1
ATOM 747 C C . ASN A 1 89 ? -6.555 8.756 -10.493 1.00 87.75 89 ASN A C 1
ATOM 749 O O . ASN A 1 89 ? -5.927 9.813 -10.424 1.00 87.75 89 ASN A O 1
ATOM 753 N N . ILE A 1 90 ? -6.115 7.685 -11.149 1.00 90.56 90 ILE A N 1
ATOM 754 C CA . ILE A 1 90 ? -4.830 7.644 -11.846 1.00 90.56 90 ILE A CA 1
ATOM 755 C C . ILE A 1 90 ? -5.021 7.027 -13.225 1.00 90.56 90 ILE A C 1
ATOM 757 O O . ILE A 1 90 ? -5.421 5.868 -13.339 1.00 90.56 90 ILE A O 1
ATOM 761 N N . ASP A 1 91 ? -4.664 7.796 -14.250 1.00 91.56 91 ASP A N 1
ATOM 762 C CA . ASP A 1 91 ? -4.525 7.325 -15.623 1.00 91.56 91 ASP A CA 1
ATOM 763 C C . ASP A 1 91 ? -3.077 6.877 -15.868 1.00 91.56 91 ASP A C 1
ATOM 765 O O . ASP A 1 91 ? -2.116 7.587 -15.549 1.00 91.56 91 ASP A O 1
ATOM 769 N N . PHE A 1 92 ? -2.917 5.686 -16.435 1.00 92.69 92 PHE A N 1
ATOM 770 C CA . PHE A 1 92 ? -1.622 5.083 -16.722 1.00 92.69 92 PHE A CA 1
ATOM 771 C C . PHE A 1 92 ? -1.329 5.111 -18.224 1.00 92.69 92 PHE A C 1
ATOM 773 O O . PHE A 1 92 ? -2.201 4.883 -19.057 1.00 92.69 92 PHE A O 1
ATOM 780 N N . LYS A 1 93 ? -0.064 5.370 -18.564 1.00 92.50 93 LYS A N 1
ATOM 781 C CA . LYS A 1 93 ? 0.492 5.232 -19.921 1.00 92.50 93 LYS A CA 1
ATOM 782 C C . LYS A 1 93 ? 1.243 3.907 -20.065 1.00 92.50 93 LYS A C 1
ATOM 784 O O . LYS A 1 93 ? 1.169 3.058 -19.184 1.00 92.50 93 LYS A O 1
ATOM 789 N N . GLU A 1 94 ? 2.011 3.731 -21.134 1.00 91.38 94 GLU A N 1
ATOM 790 C CA . GLU A 1 94 ? 2.844 2.535 -21.326 1.00 91.38 94 GLU A CA 1
ATOM 791 C C . GLU A 1 94 ? 3.935 2.389 -20.257 1.00 91.38 94 GLU A C 1
ATOM 793 O O . GLU A 1 94 ? 4.176 1.294 -19.762 1.00 91.38 94 GLU A O 1
ATOM 798 N N . LYS A 1 95 ? 4.589 3.482 -19.856 1.00 93.69 95 LYS A N 1
ATOM 799 C CA . LYS A 1 95 ? 5.687 3.467 -18.878 1.00 93.69 95 LYS A CA 1
ATOM 800 C C . LYS A 1 95 ? 5.405 4.514 -17.814 1.00 93.69 95 LYS A C 1
ATOM 802 O O . LYS A 1 95 ? 5.372 5.703 -18.120 1.00 93.69 95 LYS A O 1
ATOM 807 N N . ASN A 1 96 ? 5.175 4.092 -16.574 1.00 94.50 96 ASN A N 1
ATOM 808 C CA . ASN A 1 96 ? 4.816 4.986 -15.475 1.00 94.50 96 ASN A CA 1
ATOM 809 C C . ASN A 1 96 ? 5.752 4.810 -14.290 1.00 94.50 96 ASN A C 1
ATOM 811 O O . ASN A 1 96 ? 6.026 3.688 -13.859 1.00 94.50 96 ASN A O 1
ATOM 815 N N . LEU A 1 97 ? 6.162 5.944 -13.733 1.00 93.31 97 LEU A N 1
ATOM 816 C CA . LEU A 1 97 ? 6.932 6.031 -12.506 1.00 93.31 97 LEU A CA 1
ATOM 817 C C . LEU A 1 97 ? 6.083 6.758 -11.463 1.00 93.31 97 LEU A C 1
ATOM 819 O O . LEU A 1 97 ? 5.828 7.956 -11.566 1.00 93.31 97 LEU A O 1
ATOM 823 N N . VAL A 1 98 ? 5.579 6.005 -10.489 1.00 93.38 98 VAL A N 1
ATOM 824 C CA . VAL A 1 98 ? 4.717 6.515 -9.421 1.00 93.38 98 VAL A CA 1
ATOM 825 C C . VAL A 1 98 ? 5.589 6.927 -8.242 1.00 93.38 98 VAL A C 1
ATOM 827 O O . VAL A 1 98 ? 6.168 6.091 -7.548 1.00 93.38 98 VAL A O 1
ATOM 830 N N . GLU A 1 99 ? 5.668 8.225 -7.998 1.00 91.25 99 GLU A N 1
ATOM 831 C CA . GLU A 1 99 ? 6.554 8.822 -7.006 1.00 91.25 99 GLU A CA 1
ATOM 832 C C . GLU A 1 99 ? 5.805 9.409 -5.826 1.00 91.25 99 GLU A C 1
ATOM 834 O O . GLU A 1 99 ? 4.651 9.813 -5.923 1.00 91.25 99 GLU A O 1
ATOM 839 N N . GLY A 1 100 ? 6.483 9.495 -4.690 1.00 87.50 100 GLY A N 1
ATOM 840 C CA . GLY A 1 100 ? 5.965 10.172 -3.516 1.00 87.50 100 GLY A CA 1
ATOM 841 C C . GLY A 1 100 ? 6.722 9.759 -2.271 1.00 87.50 100 GLY A C 1
ATOM 842 O O . GLY A 1 100 ? 7.330 8.692 -2.219 1.00 87.50 100 GLY A O 1
ATOM 843 N N . VAL A 1 101 ? 6.640 10.572 -1.228 1.00 85.69 101 VAL A N 1
ATOM 844 C CA . VAL A 1 101 ? 7.287 10.272 0.055 1.00 85.69 101 VAL A CA 1
ATOM 845 C C . VAL A 1 101 ? 6.741 8.985 0.688 1.00 85.69 101 VAL A C 1
ATOM 847 O O . VAL A 1 101 ? 5.681 8.468 0.312 1.00 85.69 101 VAL A O 1
ATOM 850 N N . ASN A 1 102 ? 7.467 8.430 1.656 1.00 82.06 102 ASN A N 1
ATOM 851 C CA . ASN A 1 102 ? 6.970 7.297 2.436 1.00 82.06 102 ASN A CA 1
ATOM 852 C C . ASN A 1 102 ? 5.627 7.654 3.090 1.00 82.06 102 ASN A C 1
ATOM 854 O O . ASN A 1 102 ? 5.432 8.767 3.566 1.00 82.06 102 ASN A O 1
ATOM 858 N N . GLY A 1 103 ? 4.676 6.718 3.056 1.00 76.19 103 GLY A N 1
ATOM 859 C CA . GLY A 1 103 ? 3.314 6.955 3.540 1.00 76.19 103 GLY A CA 1
ATOM 860 C C . GLY A 1 103 ? 2.349 7.581 2.526 1.00 76.19 103 GLY A C 1
ATOM 861 O O . GLY A 1 103 ? 1.159 7.615 2.807 1.00 76.19 103 GLY A O 1
A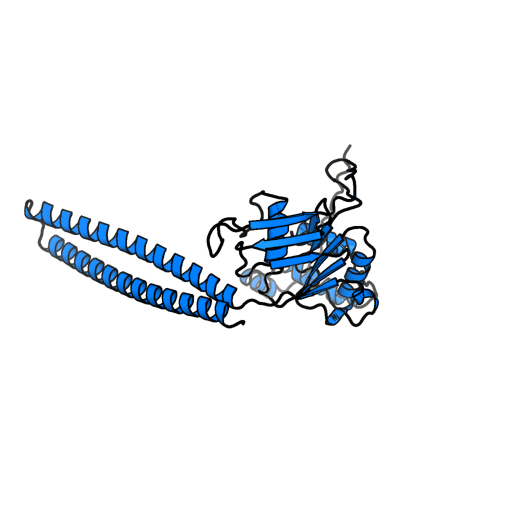TOM 862 N N . SER A 1 104 ? 2.784 7.992 1.324 1.00 82.69 104 SER A N 1
ATOM 863 C CA . SER A 1 104 ? 1.880 8.569 0.305 1.00 82.69 104 SER A CA 1
ATOM 864 C C . SER A 1 104 ? 0.878 7.586 -0.325 1.00 82.69 104 SER A C 1
ATOM 866 O O . SER A 1 104 ? 0.066 7.969 -1.160 1.00 82.69 104 SER A O 1
ATOM 868 N N . GLY A 1 105 ? 0.923 6.307 0.059 1.00 82.75 105 GLY A N 1
ATOM 869 C CA . GLY A 1 105 ? -0.022 5.289 -0.405 1.00 82.75 105 GLY A CA 1
ATOM 870 C C . GLY A 1 105 ? 0.375 4.546 -1.686 1.00 82.75 105 GLY A C 1
ATOM 871 O O . GLY A 1 105 ? -0.432 3.773 -2.183 1.00 82.75 105 GLY A O 1
ATOM 872 N N . LYS A 1 106 ? 1.607 4.687 -2.193 1.00 89.81 106 LYS A N 1
ATOM 873 C CA . LYS A 1 106 ? 2.099 3.964 -3.392 1.00 89.81 106 LYS A CA 1
ATOM 874 C C . LYS A 1 106 ? 1.938 2.440 -3.301 1.00 89.81 106 LYS A C 1
ATOM 876 O O . LYS A 1 106 ? 1.256 1.839 -4.123 1.00 89.81 106 LYS A O 1
ATOM 881 N N . THR A 1 107 ? 2.469 1.822 -2.246 1.00 87.31 107 THR A N 1
ATOM 882 C CA . THR A 1 107 ? 2.299 0.382 -1.981 1.00 87.31 107 THR A CA 1
ATOM 883 C C . THR A 1 107 ? 0.827 -0.005 -1.860 1.00 87.31 107 THR A C 1
ATOM 885 O O . THR A 1 107 ? 0.415 -1.079 -2.284 1.00 87.31 107 THR A O 1
ATOM 888 N N . ARG A 1 108 ? -0.007 0.878 -1.300 1.00 83.62 108 ARG A N 1
ATOM 889 C CA . ARG A 1 108 ? -1.447 0.645 -1.155 1.00 83.62 108 ARG A CA 1
ATOM 890 C C . ARG A 1 108 ? -2.164 0.687 -2.508 1.00 83.62 108 ARG A C 1
ATOM 892 O O . ARG A 1 108 ? -3.060 -0.124 -2.713 1.00 83.62 108 ARG A O 1
ATOM 899 N N . LEU A 1 109 ? -1.751 1.561 -3.428 1.00 87.94 109 LEU A N 1
ATOM 900 C CA . LEU A 1 109 ? -2.212 1.571 -4.819 1.00 87.94 109 LEU A CA 1
ATOM 901 C C . LEU A 1 109 ? -1.861 0.244 -5.504 1.00 87.94 109 LEU A C 1
ATOM 903 O O . LEU A 1 109 ? -2.764 -0.435 -5.983 1.00 87.94 109 LEU A O 1
ATOM 907 N N . VAL A 1 110 ? -0.586 -0.168 -5.460 1.00 88.62 110 VAL A N 1
ATOM 908 C CA . VAL A 1 110 ? -0.123 -1.446 -6.035 1.00 88.62 110 VAL A CA 1
ATOM 909 C C . VAL A 1 110 ? -0.921 -2.620 -5.472 1.00 88.62 110 VAL A C 1
ATOM 911 O O . VAL A 1 110 ? -1.508 -3.390 -6.225 1.00 88.62 110 VAL A O 1
ATOM 914 N N . ARG A 1 111 ? -1.032 -2.725 -4.145 1.00 84.00 111 ARG A N 1
ATOM 915 C CA . ARG A 1 111 ? -1.787 -3.805 -3.491 1.00 84.00 111 ARG A CA 1
ATOM 916 C C . ARG A 1 111 ? -3.284 -3.781 -3.807 1.00 84.00 111 ARG A C 1
ATOM 918 O O . ARG A 1 111 ? -3.891 -4.843 -3.869 1.00 84.00 111 ARG A O 1
ATOM 925 N N . SER A 1 112 ? -3.881 -2.608 -4.023 1.00 80.81 112 SER A N 1
ATOM 926 C CA . SER A 1 112 ? -5.293 -2.497 -4.426 1.00 80.81 112 SER A CA 1
ATOM 927 C C . SER A 1 112 ? -5.515 -3.013 -5.847 1.00 80.81 112 SER A C 1
ATOM 929 O O . SER A 1 112 ? -6.508 -3.691 -6.094 1.00 80.81 112 SER A O 1
ATOM 931 N N . ILE A 1 113 ? -4.569 -2.751 -6.757 1.00 84.75 113 ILE A N 1
ATOM 932 C CA . ILE A 1 113 ? -4.585 -3.324 -8.107 1.00 84.75 113 ILE A CA 1
ATOM 933 C C . ILE A 1 113 ? -4.463 -4.848 -8.035 1.00 84.75 113 ILE A C 1
ATOM 935 O O . ILE A 1 113 ? -5.254 -5.557 -8.644 1.00 84.75 113 ILE A O 1
ATOM 939 N N . LEU A 1 114 ? -3.511 -5.362 -7.256 1.00 81.50 114 LEU A N 1
ATOM 940 C CA . LEU A 1 114 ? -3.290 -6.806 -7.135 1.00 81.50 114 LEU A CA 1
ATOM 941 C C . LEU A 1 114 ? -4.497 -7.534 -6.538 1.00 81.50 114 LEU A C 1
ATOM 943 O O . LEU A 1 114 ? -4.873 -8.584 -7.045 1.00 81.50 114 LEU A O 1
ATOM 947 N N . LEU A 1 115 ? -5.148 -6.951 -5.526 1.00 75.62 115 LEU A N 1
ATOM 948 C CA . LEU A 1 115 ? -6.351 -7.517 -4.909 1.00 75.62 115 LEU A CA 1
ATOM 949 C C . LEU A 1 115 ? -7.516 -7.678 -5.898 1.00 75.62 115 LEU A C 1
ATOM 951 O O . LEU A 1 115 ? -8.356 -8.556 -5.715 1.00 75.62 115 LEU A O 1
ATOM 955 N N . PHE A 1 116 ? -7.591 -6.829 -6.928 1.00 72.69 116 PHE A N 1
ATOM 956 C CA . PHE A 1 116 ? -8.599 -6.964 -7.979 1.00 72.69 116 PHE A CA 1
ATOM 957 C C . PHE A 1 116 ? -8.418 -8.268 -8.774 1.00 72.69 116 PHE A C 1
ATOM 959 O O . PHE A 1 116 ? -9.405 -8.900 -9.144 1.00 72.69 116 PHE A O 1
ATOM 966 N N . PHE A 1 117 ? -7.170 -8.676 -9.017 1.00 71.69 117 PHE A N 1
ATOM 967 C CA . PHE A 1 117 ? -6.832 -9.843 -9.835 1.00 71.69 117 PHE A CA 1
ATOM 968 C C . PHE A 1 117 ? -6.668 -11.131 -9.041 1.00 71.69 117 PHE A C 1
ATOM 970 O O . PHE A 1 117 ? -7.047 -12.195 -9.523 1.00 71.69 117 PHE A O 1
ATOM 977 N N . ASP A 1 118 ? -6.115 -11.043 -7.836 1.00 64.06 118 ASP A N 1
ATOM 978 C CA . ASP A 1 118 ? -5.935 -12.183 -6.956 1.00 64.06 118 ASP A CA 1
ATOM 979 C C . ASP A 1 118 ? -6.660 -11.940 -5.627 1.00 64.06 118 ASP A C 1
ATOM 981 O O . ASP A 1 118 ? -6.249 -11.142 -4.784 1.00 64.06 118 ASP A O 1
ATOM 985 N N . ASN A 1 119 ? -7.773 -12.654 -5.446 1.00 52.56 119 ASN A N 1
ATOM 986 C CA . ASN A 1 119 ? -8.522 -12.692 -4.193 1.00 52.56 119 ASN A CA 1
ATOM 987 C C . ASN A 1 119 ? -7.872 -13.617 -3.148 1.00 52.56 119 ASN A C 1
ATOM 989 O O . ASN A 1 119 ? -8.437 -13.778 -2.061 1.00 52.56 119 ASN A O 1
ATOM 993 N N . SER A 1 120 ? -6.731 -14.251 -3.449 1.00 51.12 120 SER A N 1
ATOM 994 C CA . SER A 1 120 ? -6.041 -15.104 -2.491 1.00 51.12 120 SER A CA 1
ATOM 995 C C . SER A 1 120 ? -5.567 -14.273 -1.291 1.00 51.12 120 SER A C 1
ATOM 997 O O . SER A 1 120 ? -4.981 -13.197 -1.403 1.00 51.12 120 SER A O 1
ATOM 999 N N . HIS A 1 121 ? -5.859 -14.767 -0.088 1.00 46.53 121 HIS A N 1
ATOM 1000 C CA . HIS A 1 121 ? -5.599 -14.111 1.201 1.00 46.53 121 HIS A CA 1
ATOM 1001 C C . HIS A 1 121 ? -4.098 -13.962 1.547 1.00 46.53 121 HIS A C 1
ATOM 1003 O O . HIS A 1 121 ? -3.745 -13.755 2.707 1.00 46.53 121 HIS A O 1
ATOM 1009 N N . THR A 1 122 ? -3.202 -14.096 0.566 1.00 49.03 122 THR A N 1
ATOM 1010 C CA . THR A 1 122 ? -1.745 -14.154 0.747 1.00 49.03 122 THR A CA 1
ATOM 1011 C C . THR A 1 122 ? -1.067 -12.785 0.790 1.00 49.03 122 THR A C 1
ATOM 1013 O O . THR A 1 122 ? 0.098 -12.699 1.186 1.00 49.03 122 THR A O 1
ATOM 1016 N N . LEU A 1 123 ? -1.782 -11.692 0.498 1.00 54.25 123 LEU A N 1
ATOM 1017 C CA . LEU A 1 123 ? -1.294 -10.338 0.769 1.00 54.25 123 LEU A CA 1
ATOM 1018 C C . LEU A 1 123 ? -1.295 -10.076 2.284 1.00 54.25 123 LEU A C 1
ATOM 1020 O O . LEU A 1 123 ? -2.260 -9.559 2.854 1.00 54.25 123 LEU A O 1
ATOM 1024 N N . LYS A 1 124 ? -0.189 -10.449 2.937 1.00 47.94 124 LYS A N 1
ATOM 1025 C CA . LYS A 1 124 ? 0.070 -10.220 4.365 1.00 47.94 124 LYS A CA 1
ATOM 1026 C C . LYS A 1 124 ? -0.274 -8.764 4.733 1.00 47.94 124 LYS A C 1
ATOM 1028 O O . LYS A 1 124 ? 0.179 -7.819 4.077 1.00 47.94 124 LYS A O 1
ATOM 1033 N N . ASP A 1 125 ? -1.116 -8.602 5.752 1.00 49.47 125 ASP A N 1
ATOM 1034 C CA . ASP A 1 125 ? -1.562 -7.316 6.313 1.00 49.47 125 ASP A CA 1
ATOM 1035 C C . ASP A 1 125 ? -2.449 -6.437 5.401 1.00 49.47 125 ASP A C 1
ATOM 1037 O O . ASP A 1 125 ? -2.661 -5.255 5.680 1.00 49.47 125 ASP A O 1
ATOM 1041 N N . PHE A 1 126 ? -3.024 -6.986 4.322 1.00 50.28 126 PHE A N 1
ATOM 1042 C CA . PHE A 1 126 ? -3.950 -6.259 3.441 1.00 50.28 126 PHE A CA 1
ATOM 1043 C C . PHE A 1 126 ? -5.366 -6.855 3.487 1.00 50.28 126 PHE A C 1
ATOM 1045 O O . PHE A 1 126 ? -5.813 -7.553 2.582 1.00 50.28 126 PHE A O 1
ATOM 1052 N N . SER A 1 127 ? -6.089 -6.602 4.583 1.00 53.44 127 SER A N 1
ATOM 1053 C CA . SER A 1 127 ? -7.464 -7.090 4.757 1.00 53.44 127 SER A CA 1
ATOM 1054 C C . SER A 1 127 ? -8.500 -6.219 4.026 1.00 53.44 127 SER A C 1
ATOM 1056 O O . SER A 1 127 ? -8.370 -4.993 3.978 1.00 53.44 127 SER A O 1
ATOM 1058 N N . LYS A 1 128 ? -9.587 -6.846 3.546 1.00 52.03 128 LYS A N 1
ATOM 1059 C CA . LYS A 1 128 ? -10.777 -6.177 2.974 1.00 52.03 128 LYS A CA 1
ATOM 1060 C C . LYS A 1 128 ? -11.579 -5.343 3.995 1.00 52.03 128 LYS A C 1
ATOM 1062 O O . LYS A 1 128 ? -12.568 -4.727 3.623 1.00 52.03 128 LYS A O 1
ATOM 1067 N N . LYS A 1 129 ? -11.200 -5.345 5.282 1.00 53.88 129 LYS A N 1
ATOM 1068 C CA . LYS A 1 129 ? -12.014 -4.810 6.392 1.00 53.88 129 LYS A CA 1
ATOM 1069 C C . LYS A 1 129 ? -11.809 -3.322 6.703 1.00 53.88 129 LYS A C 1
ATOM 1071 O O . LYS A 1 129 ? -12.468 -2.817 7.601 1.00 53.88 129 LYS A O 1
ATOM 1076 N N . GLU A 1 130 ? -10.938 -2.605 5.999 1.00 56.69 130 GLU A N 1
ATOM 1077 C CA . GLU A 1 130 ? -10.634 -1.200 6.324 1.00 56.69 130 GLU A CA 1
ATOM 1078 C C . GLU A 1 130 ? -11.091 -0.251 5.214 1.00 56.69 130 GLU A C 1
ATOM 1080 O O . GLU A 1 130 ? -10.324 0.127 4.323 1.00 56.69 130 GLU A O 1
ATOM 1085 N N . CYS A 1 131 ? -12.359 0.139 5.300 1.00 57.31 131 CYS A N 1
ATOM 1086 C CA . CYS A 1 131 ? -12.928 1.244 4.542 1.00 57.31 131 CYS A CA 1
ATOM 1087 C C . CYS A 1 131 ? -13.323 2.343 5.548 1.00 57.31 131 CYS A C 1
ATOM 1089 O O . CYS A 1 131 ? -14.110 2.053 6.454 1.00 57.31 131 CYS A O 1
ATOM 1091 N N . PRO A 1 132 ? -12.732 3.550 5.478 1.00 54.28 132 PRO A N 1
ATOM 1092 C CA . PRO A 1 132 ? -12.922 4.586 6.495 1.00 54.28 132 PRO A CA 1
ATOM 1093 C C . PRO A 1 132 ? -14.368 5.074 6.678 1.00 54.28 132 PRO A C 1
ATOM 1095 O O . PRO A 1 132 ? -14.727 5.471 7.783 1.00 54.28 132 PRO A O 1
ATOM 1098 N N . GLU A 1 133 ? -15.182 5.065 5.618 1.00 53.38 133 GLU A N 1
ATOM 1099 C CA . GLU A 1 133 ? -16.519 5.680 5.583 1.00 53.38 133 GLU A CA 1
ATOM 1100 C C . GLU A 1 133 ? -17.568 4.768 4.915 1.00 53.38 133 GLU A C 1
ATOM 1102 O O . GLU A 1 133 ? -18.270 5.169 3.991 1.00 53.38 133 GLU A O 1
ATOM 1107 N N . GLY A 1 134 ? -17.660 3.494 5.308 1.00 54.34 134 GLY A N 1
ATOM 1108 C CA . GLY A 1 134 ? -18.620 2.543 4.715 1.00 54.34 134 GLY A CA 1
ATOM 1109 C C . GLY A 1 134 ? -18.014 1.697 3.587 1.00 54.34 134 GLY A C 1
ATOM 1110 O O . GLY A 1 134 ? -16.820 1.446 3.628 1.00 54.34 134 GLY A O 1
ATOM 1111 N N . PRO A 1 135 ? -18.783 1.164 2.619 1.00 56.91 135 PRO A N 1
ATOM 1112 C CA . PRO A 1 135 ? -18.232 0.271 1.599 1.00 56.91 135 PRO A CA 1
ATOM 1113 C C . PRO A 1 135 ? -17.282 1.013 0.643 1.00 56.91 135 PRO A C 1
ATOM 1115 O O . PRO A 1 135 ? -17.670 1.982 -0.007 1.00 56.91 135 PRO A O 1
ATOM 1118 N N . GLY A 1 136 ? -16.043 0.530 0.538 1.00 65.06 136 GLY A N 1
ATOM 1119 C CA . GLY A 1 136 ? -15.060 0.997 -0.440 1.00 65.06 136 GLY A CA 1
ATOM 1120 C C . GLY A 1 136 ? -15.237 0.354 -1.816 1.00 65.06 136 GLY A C 1
ATOM 1121 O O . GLY A 1 136 ? -15.735 -0.768 -1.939 1.00 65.06 136 GLY A O 1
ATOM 1122 N N . LYS A 1 137 ? -14.795 1.050 -2.864 1.00 72.25 137 LYS A N 1
ATOM 1123 C CA . LYS A 1 137 ? -14.885 0.618 -4.261 1.00 72.25 137 LYS A CA 1
ATOM 1124 C C . LYS A 1 137 ? -13.535 0.766 -4.959 1.00 72.25 137 LYS A C 1
ATOM 1126 O O . LYS A 1 137 ? -12.922 1.827 -4.933 1.00 72.25 137 LYS A O 1
ATOM 1131 N N . ILE A 1 138 ? -13.098 -0.293 -5.633 1.00 76.12 138 ILE A N 1
ATOM 1132 C CA . ILE A 1 138 ? -11.963 -0.266 -6.562 1.00 76.12 138 ILE A CA 1
ATOM 1133 C C . ILE A 1 138 ? -12.529 -0.505 -7.960 1.00 76.12 138 ILE A C 1
ATOM 1135 O O . ILE A 1 138 ? -13.246 -1.481 -8.176 1.00 76.12 138 ILE A O 1
ATOM 1139 N N . GLN A 1 139 ? -12.221 0.377 -8.904 1.00 79.19 139 GLN A N 1
ATOM 1140 C CA . GLN A 1 139 ? -12.539 0.212 -10.318 1.00 79.19 139 GLN A CA 1
ATOM 1141 C C . GLN A 1 139 ? -11.251 0.298 -11.126 1.00 79.19 139 GLN A C 1
ATOM 1143 O O . GLN A 1 139 ? -10.465 1.230 -10.960 1.00 79.19 139 GLN A O 1
ATOM 1148 N N . ILE A 1 140 ? -11.039 -0.680 -12.000 1.00 82.62 140 ILE A N 1
ATOM 1149 C CA . ILE A 1 140 ? -9.890 -0.716 -12.898 1.00 82.62 140 ILE A CA 1
ATOM 1150 C C . ILE A 1 140 ? -10.421 -0.818 -14.321 1.00 82.62 140 ILE A C 1
ATOM 1152 O O . ILE A 1 140 ? -11.195 -1.724 -14.629 1.00 82.62 140 ILE A O 1
ATOM 1156 N N . ASN A 1 141 ? -10.013 0.122 -15.169 1.00 82.31 141 ASN A N 1
ATOM 1157 C CA . ASN A 1 141 ? -10.326 0.095 -16.589 1.00 82.31 141 ASN A CA 1
ATOM 1158 C C . ASN A 1 141 ? -9.126 -0.482 -17.334 1.00 82.31 141 ASN A C 1
ATOM 1160 O O . ASN A 1 141 ? -8.013 0.041 -17.227 1.00 82.31 141 ASN A O 1
ATOM 1164 N N . PHE A 1 142 ? -9.369 -1.542 -18.095 1.00 80.50 142 PHE A N 1
ATOM 1165 C CA . PHE A 1 142 ? -8.360 -2.198 -18.919 1.00 80.50 142 PHE A CA 1
ATOM 1166 C C . PHE A 1 142 ? -8.387 -1.673 -20.346 1.00 80.50 142 PHE A C 1
ATOM 1168 O O . PHE A 1 142 ? -9.422 -1.196 -20.819 1.00 80.50 142 PHE A O 1
ATOM 1175 N N . ASP A 1 143 ? -7.255 -1.795 -21.029 1.00 70.50 143 ASP A N 1
ATOM 1176 C CA . ASP A 1 143 ? -7.228 -1.649 -22.477 1.00 70.50 143 ASP A CA 1
ATOM 1177 C C . ASP A 1 143 ? -7.884 -2.878 -23.122 1.00 70.50 143 ASP A C 1
ATOM 1179 O O . ASP A 1 143 ? -7.474 -4.011 -22.869 1.00 70.50 143 ASP A O 1
ATOM 1183 N N . GLN A 1 144 ? -8.948 -2.665 -23.898 1.00 60.47 144 GLN A N 1
ATOM 1184 C CA . GLN A 1 144 ? -9.719 -3.730 -24.557 1.00 60.47 144 GLN A CA 1
ATOM 1185 C C . GLN A 1 144 ? -9.293 -3.956 -26.014 1.00 60.47 144 GLN A C 1
ATOM 1187 O O . GLN A 1 144 ? -9.970 -4.672 -26.749 1.00 60.47 144 GLN A O 1
ATOM 1192 N N . THR A 1 145 ? -8.202 -3.333 -26.462 1.00 55.16 145 THR A N 1
ATOM 1193 C CA . THR A 1 145 ? -7.840 -3.308 -27.885 1.00 55.16 145 THR A CA 1
ATOM 1194 C C . THR A 1 145 ? -7.221 -4.598 -28.427 1.00 55.16 145 THR A C 1
ATOM 1196 O O . THR A 1 145 ? -7.162 -4.748 -29.644 1.00 55.16 145 THR A O 1
ATOM 1199 N N . ASP A 1 146 ? -6.852 -5.571 -27.588 1.00 47.22 146 ASP A N 1
ATOM 1200 C CA . ASP A 1 146 ? -6.203 -6.805 -28.042 1.00 47.22 146 ASP A CA 1
ATOM 1201 C C . ASP A 1 146 ? -6.892 -8.074 -27.515 1.00 47.22 146 ASP A C 1
ATOM 1203 O O . ASP A 1 146 ? -7.081 -8.274 -26.314 1.00 47.22 146 ASP A O 1
ATOM 1207 N N . LEU A 1 147 ? -7.219 -8.979 -28.441 1.00 45.88 147 LEU A N 1
ATOM 1208 C CA . LEU A 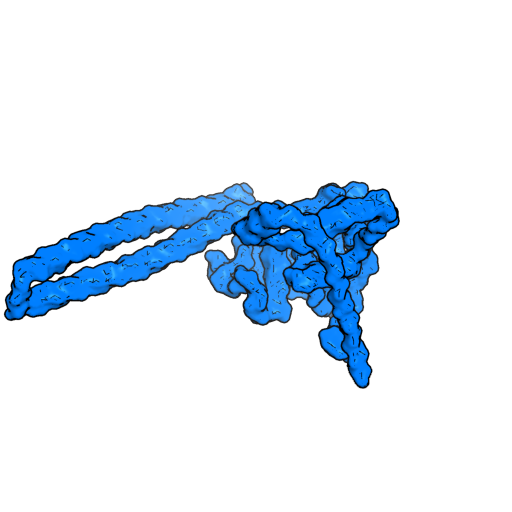1 147 ? -7.546 -10.371 -28.146 1.00 45.88 147 LEU A CA 1
ATOM 1209 C C . LEU A 1 147 ? -6.321 -10.996 -27.452 1.00 45.88 147 LEU A C 1
ATOM 1211 O O . LEU A 1 147 ? -5.263 -11.129 -28.066 1.00 45.88 147 LEU A O 1
ATOM 1215 N N . LEU A 1 148 ? -6.438 -11.345 -26.169 1.00 47.38 148 LEU A N 1
ATOM 1216 C CA . LEU A 1 148 ? -5.350 -11.954 -25.399 1.00 47.38 148 LEU A CA 1
ATOM 1217 C C . LEU A 1 148 ? -5.084 -13.378 -25.894 1.00 47.38 148 LEU A C 1
ATOM 1219 O O . LEU A 1 148 ? -5.713 -14.336 -25.449 1.00 47.38 148 LEU A O 1
ATOM 1223 N N . SER A 1 149 ? -4.141 -13.529 -26.820 1.00 42.16 149 SER A N 1
ATOM 1224 C CA . SER A 1 149 ? -3.567 -14.830 -27.148 1.00 42.16 149 SER A CA 1
ATOM 1225 C C . SER A 1 149 ? -2.594 -15.227 -26.038 1.00 42.16 149 SER A C 1
ATOM 1227 O O . SER A 1 149 ? -1.542 -14.612 -25.875 1.00 42.16 149 SER A O 1
ATOM 1229 N N . CYS A 1 150 ? -2.961 -16.235 -25.251 1.00 38.88 150 CYS A N 1
ATOM 1230 C CA . CYS A 1 150 ? -2.101 -16.831 -24.238 1.00 38.88 150 CYS A CA 1
ATOM 1231 C C . CYS A 1 150 ? -1.487 -18.111 -24.809 1.00 38.88 150 CYS A C 1
ATOM 1233 O O . CYS A 1 150 ? -2.224 -19.035 -25.156 1.00 38.88 150 CYS A O 1
ATOM 1235 N N . GLU A 1 151 ? -0.160 -18.195 -24.873 1.00 35.00 151 GLU A N 1
ATOM 1236 C CA . GLU A 1 151 ? 0.513 -19.466 -25.138 1.00 35.00 151 GLU A CA 1
ATOM 1237 C C . GLU A 1 151 ? 0.679 -20.203 -23.801 1.00 35.00 151 GLU A C 1
ATOM 1239 O O . GLU A 1 151 ? 1.352 -19.735 -22.881 1.00 35.00 151 GLU A O 1
ATOM 1244 N N . VAL A 1 152 ? -0.018 -21.331 -23.644 1.00 36.59 152 VAL A N 1
ATOM 1245 C CA . VAL A 1 152 ? 0.063 -22.156 -22.431 1.00 36.59 152 VAL A CA 1
ATOM 1246 C C . VAL A 1 152 ? 1.173 -23.186 -22.627 1.00 36.59 152 VAL A C 1
ATOM 1248 O O . VAL A 1 152 ? 0.948 -24.258 -23.183 1.00 36.59 152 VAL A O 1
ATOM 1251 N N . CYS A 1 153 ? 2.377 -22.863 -22.154 1.00 31.91 153 CYS A N 1
ATOM 1252 C CA . CYS A 1 153 ? 3.540 -23.751 -22.182 1.00 31.91 153 CYS A CA 1
ATOM 1253 C C . CYS A 1 153 ? 3.945 -24.152 -20.749 1.00 31.91 153 CYS A C 1
ATOM 1255 O O . CYS A 1 153 ? 4.808 -23.532 -20.127 1.00 31.91 153 CYS A O 1
ATOM 1257 N N . GLY A 1 154 ? 3.336 -25.214 -20.207 1.00 48.06 154 GLY A N 1
ATOM 1258 C CA . GLY A 1 154 ? 3.639 -25.718 -18.855 1.00 48.06 154 GLY A CA 1
ATOM 1259 C C . GLY A 1 154 ? 3.158 -24.792 -17.722 1.00 48.06 154 GLY A C 1
ATOM 1260 O O . GLY A 1 154 ? 2.090 -24.200 -17.823 1.00 48.06 154 GLY A O 1
ATOM 1261 N N . GLU A 1 155 ? 3.932 -24.665 -16.632 1.00 32.91 155 GLU A N 1
ATOM 1262 C CA . GLU A 1 155 ? 3.613 -23.824 -15.450 1.00 32.91 155 GLU A CA 1
ATOM 1263 C C . GLU A 1 155 ? 3.741 -22.303 -15.690 1.00 32.91 155 GLU A C 1
ATOM 1265 O O . GLU A 1 155 ? 3.576 -21.511 -14.761 1.00 32.91 155 GLU A O 1
ATOM 1270 N N . ARG A 1 156 ? 4.073 -21.860 -16.909 1.00 39.59 156 ARG A N 1
ATOM 1271 C CA . ARG A 1 156 ? 4.281 -20.442 -17.224 1.00 39.59 156 ARG A CA 1
ATOM 1272 C C . ARG A 1 156 ? 3.323 -19.988 -18.313 1.00 39.59 156 ARG A C 1
ATOM 1274 O O . ARG A 1 156 ? 3.360 -20.475 -19.436 1.00 39.59 156 ARG A O 1
ATOM 1281 N N . ILE A 1 157 ? 2.509 -19.001 -17.967 1.00 46.50 157 ILE A N 1
ATOM 1282 C CA . ILE A 1 157 ? 1.792 -18.169 -18.927 1.00 46.50 157 ILE A CA 1
ATOM 1283 C C . ILE A 1 157 ? 2.782 -17.083 -19.372 1.00 46.50 157 ILE A C 1
ATOM 1285 O O . ILE A 1 157 ? 3.098 -16.196 -18.576 1.00 46.50 157 ILE A O 1
ATOM 1289 N N . SER A 1 158 ? 3.323 -17.165 -20.595 1.00 43.81 158 SER A N 1
ATOM 1290 C CA . SER A 1 158 ? 3.993 -16.009 -21.202 1.00 43.81 158 SER A CA 1
ATOM 1291 C C . SER A 1 158 ? 2.941 -15.165 -21.902 1.00 43.81 158 SER A C 1
ATOM 1293 O O . SER A 1 158 ? 2.176 -15.657 -22.730 1.00 43.81 158 SER A O 1
ATOM 1295 N N . MET A 1 159 ? 2.874 -13.892 -21.536 1.00 54.62 159 MET A N 1
ATOM 1296 C CA . MET A 1 159 ? 2.056 -12.924 -22.245 1.00 54.62 159 MET A CA 1
ATOM 1297 C C . MET A 1 159 ? 2.962 -11.832 -22.770 1.00 54.62 159 MET A C 1
ATOM 1299 O O . MET A 1 159 ? 3.554 -11.081 -22.003 1.00 54.62 159 MET A O 1
ATOM 1303 N N . ASP A 1 160 ? 3.035 -11.739 -24.091 1.00 55.31 160 ASP A N 1
ATOM 1304 C CA . ASP A 1 160 ? 3.857 -10.752 -24.797 1.00 55.31 160 ASP A CA 1
ATOM 1305 C C . ASP A 1 160 ? 3.276 -9.330 -24.669 1.00 55.31 160 ASP A C 1
ATOM 1307 O O . ASP A 1 160 ? 3.911 -8.336 -25.030 1.00 55.31 160 ASP A O 1
ATOM 1311 N N . LYS A 1 161 ? 2.046 -9.239 -24.149 1.00 65.00 161 LYS A N 1
ATOM 1312 C CA . LYS A 1 161 ? 1.266 -8.025 -23.928 1.00 65.00 161 LYS A CA 1
ATOM 1313 C C . LYS A 1 161 ? 0.611 -8.107 -22.547 1.00 65.00 161 LYS A C 1
ATOM 1315 O O . LYS A 1 161 ? -0.306 -8.890 -22.332 1.00 65.00 161 LYS A O 1
ATOM 1320 N N . GLY A 1 162 ? 1.096 -7.309 -21.602 1.00 81.31 162 GLY A N 1
ATOM 1321 C CA . GLY A 1 162 ? 0.599 -7.278 -20.225 1.00 81.31 162 GLY A CA 1
ATOM 1322 C C . GLY A 1 162 ? 1.118 -6.063 -19.466 1.00 81.31 162 GLY A C 1
ATOM 1323 O O . GLY A 1 162 ? 1.637 -5.124 -20.076 1.00 81.31 162 GLY A O 1
ATOM 1324 N N . CYS A 1 163 ? 0.987 -6.084 -18.142 1.00 88.50 163 CYS A N 1
ATOM 1325 C CA . CYS A 1 163 ? 1.507 -5.051 -17.254 1.00 88.50 163 CYS A CA 1
ATOM 1326 C C . CYS A 1 163 ? 2.433 -5.659 -16.195 1.00 88.50 163 CYS A C 1
ATOM 1328 O O . CYS A 1 163 ? 2.064 -6.603 -15.497 1.00 88.50 163 CYS A O 1
ATOM 1330 N N . ILE A 1 164 ? 3.630 -5.096 -16.043 1.00 91.62 164 ILE A N 1
ATOM 1331 C CA . ILE A 1 164 ? 4.530 -5.378 -14.928 1.00 91.62 164 ILE A CA 1
ATOM 1332 C C . ILE A 1 164 ? 4.372 -4.262 -13.898 1.00 91.62 164 ILE A C 1
ATOM 1334 O O . ILE A 1 164 ? 4.671 -3.097 -14.176 1.00 91.62 164 ILE A O 1
ATOM 1338 N N . ILE A 1 165 ? 3.949 -4.635 -12.690 1.00 93.00 165 ILE A N 1
ATOM 1339 C CA . ILE A 1 165 ? 3.850 -3.725 -11.548 1.00 93.00 165 ILE A CA 1
ATOM 1340 C C . ILE A 1 165 ? 4.982 -4.016 -10.570 1.00 93.00 165 ILE A C 1
ATOM 1342 O O . ILE A 1 165 ? 5.136 -5.153 -10.128 1.00 93.00 165 ILE A O 1
ATOM 1346 N N . ILE A 1 166 ? 5.761 -2.996 -10.217 1.00 93.56 166 ILE A N 1
ATOM 1347 C CA . ILE A 1 166 ? 6.930 -3.105 -9.341 1.00 93.56 166 ILE A CA 1
ATOM 1348 C C . ILE A 1 166 ? 6.766 -2.156 -8.151 1.00 93.56 166 ILE A C 1
ATOM 1350 O O . ILE A 1 166 ? 6.691 -0.942 -8.334 1.00 93.56 166 ILE A O 1
ATOM 1354 N N . ASP A 1 167 ? 6.740 -2.690 -6.932 1.00 91.38 167 ASP A N 1
ATOM 1355 C CA . ASP A 1 167 ? 6.728 -1.904 -5.698 1.00 91.38 167 ASP A CA 1
ATOM 1356 C C . ASP A 1 167 ? 8.155 -1.671 -5.180 1.00 91.38 167 ASP A C 1
ATOM 1358 O O . ASP A 1 167 ? 8.943 -2.605 -5.046 1.00 91.38 167 ASP A O 1
ATOM 1362 N N . GLU A 1 168 ? 8.492 -0.411 -4.909 1.00 87.31 168 GLU A N 1
ATOM 1363 C CA . GLU A 1 168 ? 9.802 0.060 -4.447 1.00 87.31 168 GLU A CA 1
ATOM 1364 C C . GLU A 1 168 ? 10.983 -0.392 -5.325 1.00 87.31 168 GLU A C 1
ATOM 1366 O O . GLU A 1 168 ? 12.103 -0.599 -4.847 1.00 87.31 168 GLU A O 1
ATOM 1371 N N . GLY A 1 169 ? 10.762 -0.505 -6.638 1.00 85.31 169 GLY A N 1
ATOM 1372 C CA . GLY A 1 169 ? 11.712 -1.131 -7.564 1.00 85.31 169 GLY A CA 1
ATOM 1373 C C . GLY A 1 169 ? 13.069 -0.432 -7.696 1.00 85.31 169 GLY A C 1
ATOM 1374 O O . GLY A 1 169 ? 14.012 -1.036 -8.192 1.00 85.31 169 GLY A O 1
ATOM 1375 N N . LEU A 1 170 ? 13.194 0.820 -7.243 1.00 88.56 170 LEU A N 1
ATOM 1376 C CA . LEU A 1 170 ? 14.446 1.589 -7.278 1.00 88.56 170 LEU A CA 1
ATOM 1377 C C . LEU A 1 170 ? 15.110 1.740 -5.900 1.00 88.56 170 LEU A C 1
ATOM 1379 O O . LEU A 1 170 ? 16.195 2.312 -5.801 1.00 88.56 170 LEU A O 1
ATOM 1383 N N . GLY A 1 171 ? 14.485 1.259 -4.820 1.00 78.44 171 GLY A N 1
ATOM 1384 C CA . GLY A 1 171 ? 14.891 1.595 -3.449 1.00 78.44 171 GLY A CA 1
ATOM 1385 C C . GLY A 1 171 ? 16.299 1.125 -3.068 1.00 78.44 171 GLY A C 1
ATOM 1386 O O . GLY A 1 171 ? 16.984 1.801 -2.304 1.00 78.44 171 GLY A O 1
ATOM 1387 N N . ARG A 1 172 ? 16.752 -0.005 -3.629 1.00 78.50 172 ARG A N 1
ATOM 1388 C CA . ARG A 1 172 ? 18.052 -0.635 -3.315 1.00 78.50 172 ARG A CA 1
ATOM 1389 C C . ARG A 1 172 ? 19.127 -0.434 -4.383 1.00 78.50 172 ARG A C 1
ATOM 1391 O O . ARG A 1 172 ? 20.202 -1.008 -4.254 1.00 78.50 172 ARG A O 1
ATOM 1398 N N . LEU A 1 173 ? 18.822 0.309 -5.444 1.00 84.38 173 LEU A N 1
ATOM 1399 C CA . LEU A 1 173 ? 19.754 0.542 -6.540 1.00 84.38 173 LEU A CA 1
ATOM 1400 C C . LEU A 1 173 ? 20.504 1.853 -6.318 1.00 84.38 173 LEU A C 1
ATOM 1402 O O . LEU A 1 173 ? 19.897 2.873 -5.970 1.00 84.38 173 LEU A O 1
ATOM 1406 N N . ASP A 1 174 ? 21.811 1.823 -6.563 1.00 85.06 174 ASP A N 1
ATOM 1407 C CA . ASP A 1 174 ? 22.582 3.043 -6.771 1.00 85.06 174 ASP A CA 1
ATOM 1408 C C . ASP A 1 174 ? 22.134 3.755 -8.063 1.00 85.06 174 ASP A C 1
ATOM 1410 O O . ASP A 1 174 ? 21.220 3.314 -8.771 1.00 85.06 174 ASP A O 1
ATOM 1414 N N . GLN A 1 175 ? 22.726 4.918 -8.336 1.00 83.94 175 GLN A N 1
ATOM 1415 C CA . GLN A 1 175 ? 22.336 5.744 -9.474 1.00 83.94 175 GLN A CA 1
ATOM 1416 C C . GLN A 1 175 ? 22.536 5.020 -10.814 1.00 83.94 175 GLN A C 1
ATOM 1418 O O . GLN A 1 175 ? 21.624 5.014 -11.640 1.00 83.94 175 GLN A O 1
ATOM 1423 N N . GLU A 1 176 ? 23.694 4.385 -11.012 1.00 84.38 176 GLU A N 1
ATOM 1424 C CA . GLU A 1 176 ? 24.052 3.711 -12.263 1.00 84.38 176 GLU A CA 1
ATOM 1425 C C . GLU A 1 176 ? 23.178 2.479 -12.510 1.00 84.38 176 GLU A C 1
ATOM 1427 O O . GLU A 1 176 ? 22.585 2.341 -13.582 1.00 84.38 176 GLU A O 1
ATOM 1432 N N . ALA A 1 177 ? 23.024 1.610 -11.510 1.00 87.81 177 ALA A N 1
ATOM 1433 C CA . ALA A 1 177 ? 22.178 0.428 -11.607 1.00 87.81 177 ALA A CA 1
ATOM 1434 C C . ALA A 1 177 ? 20.705 0.807 -11.806 1.00 87.81 177 ALA A C 1
ATOM 1436 O O . ALA A 1 177 ? 20.005 0.173 -12.594 1.00 87.81 177 ALA A O 1
ATOM 1437 N N . GLY A 1 178 ? 20.233 1.871 -11.145 1.00 88.81 178 GLY A N 1
ATOM 1438 C CA . GLY A 1 178 ? 18.875 2.378 -11.337 1.00 88.81 178 GLY A CA 1
ATOM 1439 C C . GLY A 1 178 ? 18.633 2.893 -12.755 1.00 88.81 178 GLY A C 1
ATOM 1440 O O . GLY A 1 178 ? 17.607 2.567 -13.348 1.00 88.81 178 GLY A O 1
ATOM 1441 N N . ILE A 1 179 ? 19.597 3.613 -13.335 1.00 87.31 179 ILE A N 1
ATOM 1442 C CA . ILE A 1 179 ? 19.551 4.042 -14.739 1.00 87.31 179 ILE A CA 1
ATOM 1443 C C . ILE A 1 179 ? 19.485 2.831 -15.681 1.00 87.31 179 ILE A C 1
ATOM 1445 O O . ILE A 1 179 ? 18.606 2.763 -16.544 1.00 87.31 179 ILE A O 1
ATOM 1449 N N . VAL A 1 180 ? 20.381 1.855 -15.504 1.00 89.44 180 VAL A N 1
ATOM 1450 C CA . VAL A 1 180 ? 20.414 0.637 -16.332 1.00 89.44 180 VAL A CA 1
ATOM 1451 C C . VAL A 1 180 ? 19.090 -0.120 -16.233 1.00 89.44 180 VAL A C 1
ATOM 1453 O O . VAL A 1 180 ? 18.551 -0.556 -17.251 1.00 89.44 180 VAL A O 1
ATOM 1456 N N . PHE A 1 181 ? 18.530 -0.232 -15.027 1.00 92.12 181 PHE A N 1
ATOM 1457 C CA . PHE A 1 181 ? 17.251 -0.895 -14.807 1.00 92.12 181 PHE A CA 1
ATOM 1458 C C . PHE A 1 181 ? 16.093 -0.172 -15.502 1.00 92.12 181 PHE A C 1
ATOM 1460 O O . PHE A 1 181 ? 15.298 -0.809 -16.191 1.00 92.12 181 PHE A O 1
ATOM 1467 N N . LEU A 1 182 ? 16.016 1.156 -15.385 1.00 91.69 182 LEU A N 1
ATOM 1468 C CA . LEU A 1 182 ? 14.973 1.951 -16.035 1.00 91.69 182 LEU A CA 1
ATOM 1469 C C . LEU A 1 182 ? 15.048 1.856 -17.563 1.00 91.69 182 LEU A C 1
ATOM 1471 O O . LEU A 1 182 ? 14.016 1.650 -18.198 1.00 91.69 182 LEU A O 1
ATOM 1475 N N . LYS A 1 183 ? 16.247 1.917 -18.159 1.00 90.25 183 LYS A N 1
ATOM 1476 C CA . LYS A 1 183 ? 16.428 1.712 -19.609 1.00 90.25 183 LYS A CA 1
ATOM 1477 C C . LYS A 1 183 ? 15.977 0.333 -20.060 1.00 90.25 183 LYS A C 1
ATOM 1479 O O . LYS A 1 183 ? 15.296 0.205 -21.073 1.00 90.25 183 LYS A O 1
ATOM 1484 N N . TYR A 1 184 ? 16.337 -0.691 -19.293 1.00 91.94 184 TYR A N 1
ATOM 1485 C CA . TYR A 1 184 ? 15.887 -2.048 -19.556 1.00 91.94 184 TYR A CA 1
ATOM 1486 C C . TYR A 1 184 ? 14.350 -2.136 -19.543 1.00 91.94 184 TYR A C 1
ATOM 1488 O O . TYR A 1 184 ? 13.773 -2.695 -20.470 1.00 91.94 184 TYR A O 1
ATOM 1496 N N . LEU A 1 185 ? 13.675 -1.515 -18.567 1.00 92.62 185 LEU A N 1
ATOM 1497 C CA . LEU A 1 185 ? 12.207 -1.487 -18.493 1.00 92.62 185 LEU A CA 1
ATOM 1498 C C . LEU A 1 185 ? 11.553 -0.682 -19.633 1.00 92.62 185 LEU A C 1
ATOM 1500 O O . LEU A 1 185 ? 10.466 -1.050 -20.093 1.00 92.62 185 LEU A O 1
ATOM 1504 N N . LEU A 1 186 ? 12.194 0.390 -20.113 1.00 91.25 186 LEU A N 1
ATOM 1505 C CA . LEU A 1 186 ? 11.730 1.150 -21.282 1.00 91.25 186 LEU A CA 1
ATOM 1506 C C . LEU A 1 186 ? 11.734 0.295 -22.551 1.00 91.25 186 LEU A C 1
ATOM 1508 O O . LEU A 1 186 ? 10.781 0.367 -23.319 1.00 91.25 186 LEU A O 1
ATOM 1512 N N . GLY A 1 187 ? 12.755 -0.547 -22.732 1.00 89.19 187 GLY A N 1
ATOM 1513 C CA . GLY A 1 187 ? 12.884 -1.436 -23.892 1.00 89.19 187 GLY A CA 1
ATOM 1514 C C . GLY A 1 187 ? 11.925 -2.633 -23.908 1.00 89.19 187 GLY A C 1
ATOM 1515 O O . GLY A 1 187 ? 11.901 -3.376 -24.885 1.00 89.19 187 GLY A O 1
ATOM 1516 N N . ARG A 1 188 ? 11.149 -2.847 -22.840 1.00 88.12 188 ARG A N 1
ATOM 1517 C CA . ARG A 1 188 ? 10.173 -3.942 -22.746 1.00 88.12 188 ARG A CA 1
ATOM 1518 C C . ARG A 1 188 ? 8.877 -3.640 -23.506 1.00 88.12 188 ARG A C 1
ATOM 1520 O O . ARG A 1 188 ? 8.454 -2.488 -23.557 1.00 88.12 188 ARG A O 1
ATOM 1527 N N . ASN A 1 189 ? 8.191 -4.670 -23.997 1.00 86.12 189 ASN A N 1
ATOM 1528 C CA . ASN A 1 189 ? 6.891 -4.523 -24.673 1.00 86.12 189 ASN A CA 1
ATOM 1529 C C . ASN A 1 189 ? 5.710 -4.410 -23.693 1.00 86.12 189 ASN A C 1
ATOM 1531 O O . ASN A 1 189 ? 4.637 -3.919 -24.052 1.00 86.12 189 ASN A O 1
ATOM 1535 N N . GLU A 1 190 ? 5.886 -4.864 -22.453 1.00 89.31 190 GLU A N 1
ATOM 1536 C CA . GLU A 1 190 ? 4.868 -4.763 -21.412 1.00 89.31 190 GLU A CA 1
ATOM 1537 C C . GLU A 1 190 ? 4.697 -3.322 -20.925 1.00 89.31 190 GLU A C 1
ATOM 1539 O O . GLU A 1 190 ? 5.656 -2.541 -20.858 1.00 89.31 190 GLU A O 1
ATOM 1544 N N . GLN A 1 191 ? 3.478 -2.995 -20.499 1.00 92.00 191 GLN A N 1
ATOM 1545 C CA . GLN A 1 191 ? 3.229 -1.787 -19.729 1.00 92.00 191 GLN A CA 1
ATOM 1546 C C . GLN A 1 191 ? 3.992 -1.881 -18.402 1.00 92.00 191 GLN A C 1
ATOM 1548 O O . GLN A 1 191 ? 3.974 -2.919 -17.746 1.00 92.00 191 GLN A O 1
ATOM 1553 N N . ILE A 1 192 ? 4.643 -0.803 -17.978 1.00 94.50 192 ILE A N 1
ATOM 1554 C CA . ILE A 1 192 ? 5.406 -0.753 -16.729 1.00 94.50 192 ILE A CA 1
ATOM 1555 C C . ILE A 1 192 ? 4.754 0.243 -15.775 1.00 94.50 192 ILE A C 1
ATOM 1557 O O . ILE A 1 192 ? 4.522 1.400 -16.131 1.00 94.50 192 ILE A O 1
ATOM 1561 N N . ILE A 1 193 ? 4.506 -0.193 -14.541 1.00 95.12 193 ILE A N 1
ATOM 1562 C CA . ILE A 1 193 ? 4.125 0.667 -13.419 1.00 95.12 193 ILE A CA 1
ATOM 1563 C C . ILE A 1 193 ? 5.101 0.382 -12.283 1.00 95.12 193 ILE A C 1
ATOM 1565 O O . ILE A 1 193 ? 5.055 -0.680 -11.670 1.00 95.12 193 ILE A O 1
ATOM 1569 N N . ILE A 1 194 ? 5.993 1.320 -11.986 1.00 94.69 194 ILE A N 1
ATOM 1570 C CA . ILE A 1 194 ? 6.982 1.170 -10.914 1.00 94.69 194 ILE A CA 1
ATOM 1571 C C . ILE A 1 194 ? 6.787 2.258 -9.862 1.00 94.69 194 ILE A C 1
ATOM 1573 O O . ILE A 1 194 ? 6.615 3.426 -10.203 1.00 94.69 194 ILE A O 1
ATOM 1577 N N . THR A 1 195 ? 6.810 1.893 -8.580 1.00 93.56 195 THR A N 1
ATOM 1578 C CA . THR A 1 195 ? 6.773 2.861 -7.479 1.00 93.56 195 THR A CA 1
ATOM 1579 C C . THR A 1 195 ? 8.186 3.206 -7.002 1.00 93.56 195 THR A C 1
ATOM 1581 O O . THR A 1 195 ? 9.080 2.358 -6.944 1.00 93.56 195 THR A O 1
ATOM 1584 N N . SER A 1 196 ? 8.400 4.474 -6.650 1.00 90.00 196 SER A N 1
ATOM 1585 C CA . SER A 1 196 ? 9.652 4.962 -6.064 1.00 90.00 196 SER A CA 1
ATOM 1586 C C . SER A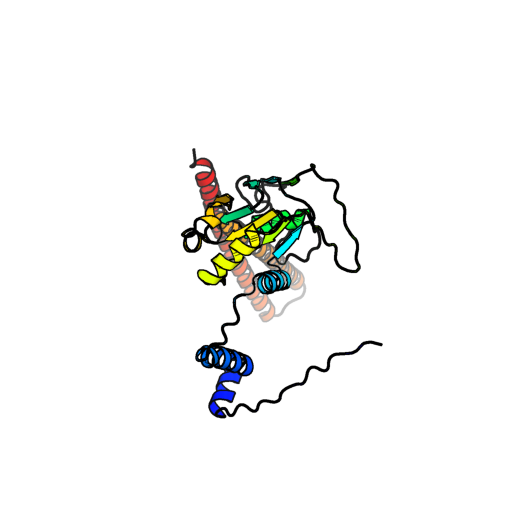 1 196 ? 9.388 6.090 -5.065 1.00 90.00 196 SER A C 1
ATOM 1588 O O . SER A 1 196 ? 8.337 6.728 -5.084 1.00 90.00 196 SER A O 1
ATOM 1590 N N . VAL A 1 197 ? 10.341 6.346 -4.167 1.00 85.69 197 VAL A N 1
ATOM 1591 C CA . VAL A 1 197 ? 10.283 7.506 -3.262 1.00 85.69 197 VAL A CA 1
ATOM 1592 C C . VAL A 1 197 ? 10.582 8.798 -4.022 1.00 85.69 197 VAL A C 1
ATOM 1594 O O . VAL A 1 197 ? 9.865 9.784 -3.880 1.00 85.69 197 VAL A O 1
ATOM 1597 N N . SER A 1 198 ? 11.621 8.767 -4.853 1.00 79.94 198 SER A N 1
ATOM 1598 C CA . SER A 1 198 ? 12.018 9.854 -5.744 1.00 79.94 198 SER A CA 1
ATOM 1599 C C . SER A 1 198 ? 12.742 9.265 -6.950 1.00 79.94 198 SER A C 1
ATOM 1601 O O . SER A 1 198 ? 13.462 8.265 -6.822 1.00 79.94 198 SER A O 1
ATOM 1603 N N . SER A 1 199 ? 12.546 9.870 -8.118 1.00 73.31 199 SER A N 1
ATOM 1604 C CA . SER A 1 199 ? 13.330 9.565 -9.314 1.00 73.31 199 SER A CA 1
ATOM 1605 C C . SER A 1 199 ? 14.360 10.627 -9.665 1.00 73.31 199 SER A C 1
ATOM 1607 O O . SER A 1 199 ? 15.122 10.425 -10.606 1.00 73.31 199 SER A O 1
ATOM 1609 N N . GLU A 1 200 ? 14.442 11.719 -8.898 1.00 75.94 200 GLU A N 1
ATOM 1610 C CA . GLU A 1 200 ? 15.250 12.898 -9.240 1.00 75.94 200 GLU A CA 1
ATOM 1611 C C . GLU A 1 200 ? 16.725 12.543 -9.475 1.00 75.94 200 GLU A C 1
ATOM 1613 O O . GLU A 1 200 ? 17.370 13.066 -10.384 1.00 75.94 200 GLU A O 1
ATOM 1618 N N . ARG A 1 201 ? 17.233 11.563 -8.716 1.00 75.06 201 ARG A N 1
ATOM 1619 C CA . ARG A 1 201 ? 18.595 11.028 -8.861 1.00 75.06 201 ARG A CA 1
ATOM 1620 C C . ARG A 1 201 ? 18.852 10.308 -10.191 1.00 75.06 201 ARG A C 1
ATOM 1622 O O . ARG A 1 201 ? 20.002 10.145 -10.574 1.00 75.06 201 ARG A O 1
ATOM 1629 N N . TYR A 1 202 ? 17.809 9.884 -10.894 1.00 74.88 202 TYR A N 1
ATOM 1630 C CA . TYR A 1 202 ? 17.883 9.174 -12.172 1.00 74.88 202 TYR A CA 1
ATOM 1631 C C . TYR A 1 202 ? 17.474 10.062 -13.359 1.00 74.88 202 TYR A C 1
ATOM 1633 O O . TYR A 1 202 ? 17.924 9.843 -14.476 1.00 74.88 202 TYR A O 1
ATOM 1641 N N . THR A 1 203 ? 16.668 11.105 -13.136 1.00 64.19 203 THR A N 1
ATOM 1642 C CA . THR A 1 203 ? 16.128 11.977 -14.200 1.00 64.19 203 THR A CA 1
ATOM 1643 C C . THR A 1 203 ? 17.140 12.919 -14.865 1.00 64.19 203 THR A C 1
ATOM 1645 O O . THR A 1 203 ? 16.768 13.674 -15.765 1.00 64.19 203 THR A O 1
ATOM 1648 N N . SER A 1 204 ? 18.412 12.901 -14.451 1.00 64.31 204 SER A N 1
ATOM 1649 C CA . SER A 1 204 ? 19.486 13.625 -15.148 1.00 64.31 204 SER A CA 1
ATOM 1650 C C . SER A 1 204 ? 19.723 13.090 -16.564 1.00 64.31 204 SER A C 1
ATOM 1652 O O . SER A 1 204 ? 20.236 13.813 -17.418 1.00 64.31 204 SER A O 1
ATOM 1654 N N . GLU A 1 205 ? 19.312 11.853 -16.841 1.00 67.38 205 GLU A N 1
ATOM 1655 C CA . GLU A 1 205 ? 19.430 11.235 -18.153 1.00 67.38 205 GLU A CA 1
ATOM 1656 C C . GLU A 1 205 ? 18.189 11.476 -19.026 1.00 67.38 205 GLU A C 1
ATOM 1658 O O . GLU A 1 205 ? 17.049 11.266 -18.606 1.00 67.38 205 GLU A O 1
ATOM 1663 N N . SER A 1 206 ? 18.398 11.895 -20.277 1.00 62.25 206 SER A N 1
ATOM 1664 C CA . SER A 1 206 ? 17.319 12.306 -21.187 1.00 62.25 206 SER A CA 1
ATOM 1665 C C . SER A 1 206 ? 16.303 11.202 -21.489 1.00 62.25 206 SER A C 1
ATOM 1667 O O . SER A 1 206 ? 15.125 11.511 -21.626 1.00 62.25 206 SER A O 1
ATOM 1669 N N . GLN A 1 207 ? 16.736 9.939 -21.546 1.00 63.72 207 GLN A N 1
ATOM 1670 C CA . GLN A 1 207 ? 15.886 8.782 -21.868 1.00 63.72 207 GLN A CA 1
ATOM 1671 C C . GLN A 1 207 ? 14.897 8.431 -20.747 1.00 63.72 207 GLN A C 1
ATOM 1673 O O . GLN A 1 207 ? 13.839 7.870 -21.000 1.00 63.72 207 GLN A O 1
ATOM 167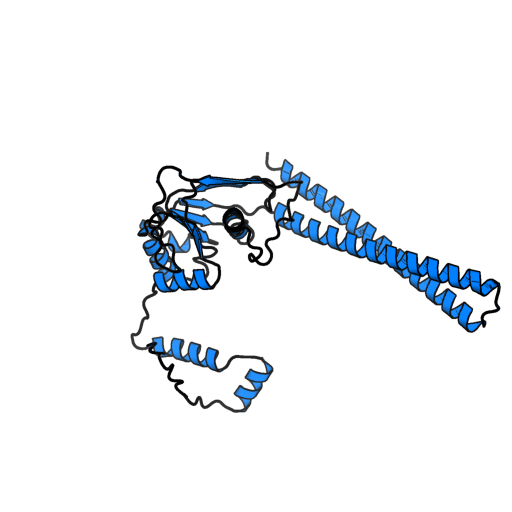8 N N . ILE A 1 208 ? 15.190 8.800 -19.498 1.00 70.06 208 ILE A N 1
ATOM 1679 C CA . ILE A 1 208 ? 14.292 8.528 -18.364 1.00 70.06 208 ILE A CA 1
ATOM 1680 C C . ILE A 1 208 ? 13.070 9.463 -18.388 1.00 70.06 208 ILE A C 1
ATOM 1682 O O . ILE A 1 208 ? 12.055 9.167 -17.759 1.00 70.06 208 ILE A O 1
ATOM 1686 N N . LYS A 1 209 ? 13.108 10.539 -19.191 1.00 70.06 209 LYS A N 1
ATOM 1687 C CA . LYS A 1 209 ? 11.958 11.427 -19.431 1.00 70.06 209 LYS A CA 1
ATOM 1688 C C . LYS A 1 209 ? 10.807 10.754 -20.184 1.00 70.06 209 LYS A C 1
ATOM 1690 O O . LYS A 1 209 ? 9.705 11.293 -20.167 1.00 70.06 209 LYS A O 1
ATOM 1695 N N . ASP A 1 210 ? 11.040 9.593 -20.797 1.00 83.94 210 ASP A N 1
ATOM 1696 C CA . ASP A 1 210 ? 9.992 8.831 -21.485 1.00 83.94 210 ASP A CA 1
ATOM 1697 C C . ASP A 1 210 ? 9.020 8.162 -20.495 1.00 83.94 210 ASP A C 1
ATOM 1699 O O . ASP A 1 210 ? 7.911 7.772 -20.869 1.00 83.94 210 ASP A O 1
ATOM 1703 N N . PHE A 1 211 ? 9.390 8.065 -19.210 1.00 89.69 211 PHE A N 1
ATOM 1704 C CA . PHE A 1 211 ? 8.450 7.678 -18.165 1.00 89.69 211 PHE A CA 1
ATOM 1705 C C . PHE A 1 211 ? 7.442 8.792 -17.882 1.00 89.69 211 PHE A C 1
ATOM 1707 O O . PHE A 1 211 ? 7.779 9.946 -17.618 1.00 89.69 211 PHE A O 1
ATOM 1714 N N . ASN A 1 212 ? 6.174 8.405 -17.810 1.00 92.44 212 ASN A N 1
ATOM 1715 C CA . ASN A 1 212 ? 5.123 9.229 -17.244 1.00 92.44 212 ASN A CA 1
ATOM 1716 C C . ASN A 1 212 ? 5.272 9.277 -15.716 1.00 92.44 212 ASN A C 1
ATOM 1718 O O . ASN A 1 212 ? 4.999 8.288 -15.030 1.00 92.44 212 ASN A O 1
ATOM 1722 N N . ILE A 1 213 ? 5.713 10.416 -15.181 1.00 90.69 213 ILE A N 1
ATOM 1723 C CA . ILE A 1 213 ? 5.891 10.600 -13.737 1.00 90.69 213 ILE A CA 1
ATOM 1724 C C . ILE A 1 213 ? 4.554 10.975 -13.093 1.00 90.69 213 ILE A C 1
ATOM 1726 O O . ILE A 1 213 ? 3.984 12.030 -13.373 1.00 90.69 213 ILE A O 1
ATOM 1730 N N . ILE A 1 214 ? 4.076 10.128 -12.184 1.00 91.19 214 ILE A N 1
ATOM 1731 C CA . ILE A 1 214 ? 2.830 10.318 -11.436 1.00 91.19 214 ILE A CA 1
ATOM 1732 C C . ILE A 1 214 ? 3.191 10.616 -9.984 1.00 91.19 214 ILE A C 1
ATOM 1734 O O . ILE A 1 214 ? 3.664 9.741 -9.263 1.00 91.19 214 ILE A O 1
ATOM 1738 N N . LYS A 1 215 ? 2.962 11.851 -9.529 1.00 90.00 215 LYS A N 1
ATOM 1739 C CA . LYS A 1 215 ? 3.279 12.263 -8.154 1.00 90.00 215 LYS A CA 1
ATOM 1740 C C . LYS A 1 215 ? 2.096 12.019 -7.216 1.00 90.00 215 LYS A C 1
ATOM 1742 O O . LYS A 1 215 ? 1.100 12.736 -7.258 1.00 90.00 215 LYS A O 1
ATOM 1747 N N . MET A 1 216 ? 2.236 11.050 -6.319 1.00 87.06 216 MET A N 1
ATOM 1748 C CA . MET A 1 216 ? 1.329 10.825 -5.197 1.00 87.06 216 MET A CA 1
ATOM 1749 C C . MET A 1 216 ? 1.724 11.704 -4.012 1.00 87.06 216 MET A C 1
ATOM 1751 O O . MET A 1 216 ? 2.786 11.533 -3.404 1.00 87.06 216 MET A O 1
ATOM 1755 N N . LYS A 1 217 ? 0.838 12.634 -3.655 1.00 82.38 217 LYS A N 1
ATOM 1756 C CA . LYS A 1 217 ? 0.997 13.465 -2.461 1.00 82.38 217 LYS A CA 1
ATOM 1757 C C . LYS A 1 217 ? 0.708 12.639 -1.210 1.00 82.38 217 LYS A C 1
ATOM 1759 O O . LYS A 1 217 ? -0.188 11.798 -1.201 1.00 82.38 21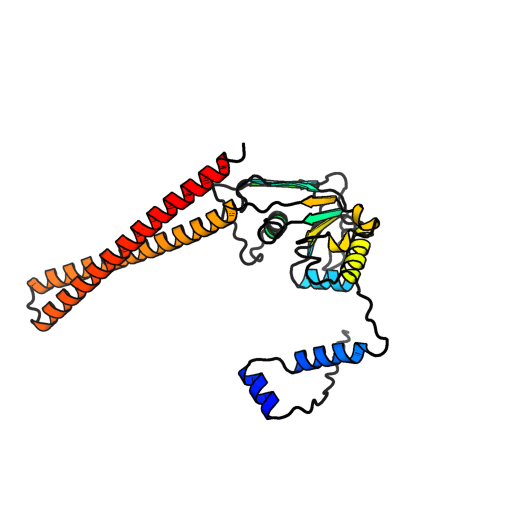7 LYS A O 1
ATOM 1764 N N . TYR A 1 218 ? 1.479 12.884 -0.156 1.00 75.50 218 TYR A N 1
ATOM 1765 C CA . TYR A 1 218 ? 1.143 12.369 1.163 1.00 75.50 218 TYR A CA 1
ATOM 1766 C C . TYR A 1 218 ? -0.092 13.094 1.689 1.00 75.50 218 TYR A C 1
ATOM 1768 O O . TYR A 1 218 ? -0.186 14.315 1.588 1.00 75.50 218 TYR A O 1
ATOM 1776 N N . ASP A 1 219 ? -1.029 12.318 2.220 1.00 69.56 219 ASP A N 1
ATOM 1777 C CA . ASP A 1 219 ? -2.260 12.813 2.814 1.00 69.56 219 ASP A CA 1
ATOM 1778 C C . ASP A 1 219 ? -2.163 12.649 4.342 1.00 69.56 219 ASP A C 1
ATOM 1780 O O . ASP A 1 219 ? -2.299 11.528 4.846 1.00 69.56 219 ASP A O 1
ATOM 1784 N N . PRO A 1 220 ? -1.930 13.743 5.094 1.00 66.56 220 PRO A N 1
ATOM 1785 C CA . PRO A 1 220 ? -1.796 13.707 6.548 1.00 66.56 220 PRO A CA 1
ATOM 1786 C C . PRO A 1 220 ? -3.037 13.162 7.261 1.00 66.56 220 PRO A C 1
ATOM 1788 O O . PRO A 1 220 ? -2.932 12.683 8.392 1.00 66.56 220 PRO A O 1
ATOM 1791 N N . SER A 1 221 ? -4.214 13.219 6.624 1.00 65.44 221 SER A N 1
ATOM 1792 C CA . SER A 1 221 ? -5.446 12.670 7.195 1.00 65.44 221 SER A CA 1
ATOM 1793 C C . SER A 1 221 ? -5.373 11.148 7.371 1.00 65.44 221 SER A C 1
ATOM 1795 O O . SER A 1 221 ? -6.027 10.594 8.255 1.00 65.44 221 SER A O 1
ATOM 1797 N N . GLN A 1 222 ? -4.511 10.460 6.612 1.00 66.50 222 GLN A N 1
ATOM 1798 C CA . GLN A 1 222 ? -4.330 9.014 6.731 1.00 66.50 222 GLN A CA 1
ATOM 1799 C C . GLN A 1 222 ? -3.685 8.599 8.053 1.00 66.50 222 GLN A C 1
ATOM 1801 O O . GLN A 1 222 ? -4.077 7.583 8.629 1.00 66.50 222 GLN A O 1
ATOM 1806 N N . ASP A 1 223 ? -2.715 9.365 8.552 1.00 68.81 223 ASP A N 1
ATOM 1807 C CA . ASP A 1 223 ? -2.079 9.050 9.832 1.00 68.81 223 ASP A CA 1
ATOM 1808 C C . ASP A 1 223 ? -2.980 9.420 11.013 1.00 68.81 223 ASP A C 1
ATOM 1810 O O . ASP A 1 223 ? -2.973 8.723 12.029 1.00 68.81 223 ASP A O 1
ATOM 1814 N N . LEU A 1 224 ? -3.833 10.438 10.855 1.00 70.62 224 LEU A N 1
ATOM 1815 C CA . LEU A 1 224 ? -4.897 10.723 11.818 1.00 70.62 224 LEU A CA 1
ATOM 1816 C C . LEU A 1 224 ? -5.908 9.570 11.881 1.00 70.62 224 LEU A C 1
ATOM 1818 O O . LEU A 1 224 ? -6.223 9.111 12.972 1.00 70.62 224 LEU A O 1
ATOM 1822 N N . ARG A 1 225 ? -6.336 9.008 10.744 1.00 70.06 225 ARG A N 1
ATOM 1823 C CA . ARG A 1 225 ? -7.241 7.843 10.741 1.00 70.06 225 ARG A CA 1
ATOM 1824 C C . ARG A 1 225 ? -6.608 6.570 11.291 1.00 70.06 225 ARG A C 1
ATOM 1826 O O . ARG A 1 225 ? -7.282 5.791 11.956 1.00 70.06 225 ARG A O 1
ATOM 1833 N N . LYS A 1 226 ? -5.310 6.340 11.070 1.00 72.81 226 LYS A N 1
ATOM 1834 C CA . LYS A 1 226 ? -4.609 5.231 11.743 1.00 72.81 226 LYS A CA 1
ATOM 1835 C C . LYS A 1 226 ? -4.664 5.384 13.259 1.00 72.81 226 LYS A C 1
ATOM 1837 O O . LYS A 1 226 ? -4.960 4.412 13.947 1.00 72.81 226 LYS A O 1
ATOM 1842 N N . LYS A 1 227 ? -4.412 6.595 13.771 1.00 78.00 227 LYS A N 1
ATOM 1843 C CA . LYS A 1 227 ? -4.569 6.892 15.202 1.00 78.00 227 LYS A CA 1
ATOM 1844 C C . LYS A 1 227 ? -6.011 6.667 15.657 1.00 78.00 227 LYS A C 1
ATOM 1846 O O . LYS A 1 227 ? -6.207 6.069 16.706 1.00 78.00 227 LYS A O 1
ATOM 1851 N N . GLU A 1 228 ? -6.994 7.056 14.845 1.00 78.94 228 GLU A N 1
ATOM 1852 C CA . GLU A 1 228 ? -8.420 6.852 15.126 1.00 78.94 228 GLU A CA 1
ATOM 1853 C C . GLU A 1 228 ? -8.744 5.366 15.312 1.00 78.94 228 GLU A C 1
ATOM 1855 O O . GLU A 1 228 ? -9.349 4.980 16.307 1.00 78.94 228 GLU A O 1
ATOM 1860 N N . ILE A 1 229 ? -8.273 4.512 14.399 1.00 75.75 229 ILE A N 1
ATOM 1861 C CA . ILE A 1 229 ? -8.479 3.059 14.458 1.00 75.75 229 ILE A CA 1
ATOM 1862 C C . ILE A 1 229 ? -7.831 2.454 15.709 1.00 75.75 229 ILE A C 1
ATOM 1864 O O . ILE A 1 229 ? -8.442 1.614 16.371 1.00 75.75 229 ILE A O 1
ATOM 1868 N N . VAL A 1 230 ? -6.606 2.870 16.047 1.00 79.62 230 VAL A N 1
ATOM 1869 C CA . VAL A 1 230 ? -5.916 2.405 17.261 1.00 79.62 230 VAL A CA 1
ATOM 1870 C C . VAL A 1 230 ? -6.719 2.784 18.506 1.00 79.62 230 VAL A C 1
ATOM 1872 O O . VAL A 1 230 ? -7.026 1.909 19.312 1.00 79.62 230 VAL A O 1
ATOM 1875 N N . LEU A 1 231 ? -7.156 4.042 18.605 1.00 83.94 231 LEU A N 1
ATOM 1876 C CA . LEU A 1 231 ? -7.997 4.534 19.699 1.00 83.94 231 LEU A CA 1
ATOM 1877 C C . LEU A 1 231 ? -9.323 3.768 19.808 1.00 83.94 231 LEU A C 1
ATOM 1879 O O . LEU A 1 231 ? -9.709 3.368 20.904 1.00 83.94 231 LEU A O 1
ATOM 1883 N N . ILE A 1 232 ? -10.010 3.504 18.692 1.00 81.38 232 ILE A N 1
ATOM 1884 C CA . ILE A 1 232 ? -11.257 2.720 18.681 1.00 81.38 232 ILE A CA 1
ATOM 1885 C C . ILE A 1 232 ? -11.016 1.296 19.199 1.00 81.38 232 ILE A C 1
ATOM 1887 O O . ILE A 1 232 ? -11.802 0.789 20.006 1.00 81.38 232 ILE A O 1
ATOM 1891 N N . ASN A 1 233 ? -9.930 0.651 18.769 1.00 78.81 233 ASN A N 1
ATOM 1892 C CA . ASN A 1 233 ? -9.577 -0.694 19.221 1.00 78.81 233 ASN A CA 1
ATOM 1893 C C . ASN A 1 233 ? -9.246 -0.720 20.719 1.00 78.81 233 ASN A C 1
ATOM 1895 O O . ASN A 1 233 ? -9.700 -1.621 21.426 1.00 78.81 233 ASN A O 1
ATOM 1899 N N . GLU A 1 234 ? -8.514 0.278 21.218 1.00 85.31 234 GLU A N 1
ATOM 1900 C CA . GLU A 1 234 ? -8.226 0.435 22.646 1.00 85.31 234 GLU A CA 1
ATOM 1901 C C . GLU A 1 234 ? -9.504 0.637 23.466 1.00 85.31 234 GLU A C 1
ATOM 1903 O O . GLU A 1 234 ? -9.702 -0.051 24.468 1.00 85.31 234 GLU A O 1
ATOM 1908 N N . ILE A 1 235 ? -10.405 1.522 23.024 1.00 87.62 235 ILE A N 1
ATOM 1909 C CA . ILE A 1 235 ? -11.702 1.752 23.679 1.00 87.62 235 ILE A CA 1
ATOM 1910 C C . ILE A 1 235 ? -12.510 0.454 23.719 1.00 87.62 235 ILE A C 1
ATOM 1912 O O . ILE A 1 235 ? -13.012 0.080 24.777 1.00 87.62 235 ILE A O 1
ATOM 1916 N N . THR A 1 236 ? -12.579 -0.269 22.600 1.00 87.25 236 THR A N 1
ATOM 1917 C CA . THR A 1 236 ? -13.307 -1.543 22.504 1.00 87.25 236 THR A CA 1
ATOM 1918 C C . THR A 1 236 ? -12.727 -2.594 23.451 1.00 87.25 236 THR A C 1
ATOM 1920 O O . THR A 1 236 ? -13.464 -3.323 24.114 1.00 87.25 236 THR A O 1
ATOM 1923 N N . HIS A 1 237 ? -11.399 -2.683 23.544 1.00 89.38 237 HIS A N 1
ATOM 1924 C CA . HIS A 1 237 ? -10.728 -3.590 24.472 1.00 89.38 237 HIS A CA 1
ATOM 1925 C C . HIS A 1 237 ? -11.014 -3.219 25.934 1.00 89.38 237 HIS A C 1
ATOM 1927 O O . HIS A 1 237 ? -11.320 -4.091 26.748 1.00 89.38 237 HIS A O 1
ATOM 1933 N N . MET A 1 238 ? -10.962 -1.929 26.273 1.00 89.06 238 MET A N 1
ATOM 1934 C CA . MET A 1 238 ? -11.275 -1.454 27.622 1.00 89.06 238 MET A CA 1
ATOM 1935 C C . MET A 1 238 ? -12.745 -1.673 27.991 1.00 89.06 238 MET A C 1
ATOM 1937 O O . MET A 1 238 ? -13.021 -2.048 29.124 1.00 89.06 238 MET A O 1
ATOM 1941 N N . GLN A 1 239 ? -13.677 -1.516 27.049 1.00 91.06 239 GLN A N 1
ATOM 1942 C CA . GLN A 1 239 ? -15.093 -1.830 27.264 1.00 91.06 239 GLN A CA 1
ATOM 1943 C C . GLN A 1 239 ? -15.293 -3.311 27.600 1.00 91.06 239 GLN A C 1
ATOM 1945 O O . GLN A 1 239 ? -15.924 -3.621 28.601 1.00 91.06 239 GLN A O 1
ATOM 1950 N N . LYS A 1 240 ? -14.650 -4.225 26.863 1.00 91.69 240 LYS A N 1
ATOM 1951 C CA . LYS A 1 240 ? -14.686 -5.661 27.193 1.00 91.69 240 LYS A CA 1
ATOM 1952 C C . LYS A 1 240 ? -14.104 -5.968 28.575 1.00 91.69 240 LYS A C 1
ATOM 1954 O O . LYS A 1 240 ? -14.613 -6.833 29.281 1.00 91.69 240 LYS A O 1
ATOM 1959 N N . ARG A 1 241 ? -13.024 -5.279 28.966 1.00 91.50 241 ARG A N 1
ATOM 1960 C CA . ARG A 1 241 ? -12.460 -5.400 30.321 1.00 91.50 241 ARG A CA 1
ATOM 1961 C C . ARG A 1 241 ? -13.453 -4.908 31.376 1.00 91.50 241 ARG A C 1
ATOM 1963 O O . ARG A 1 241 ? -13.568 -5.545 32.417 1.00 91.50 241 ARG A O 1
ATOM 1970 N N . LEU A 1 242 ? -14.146 -3.802 31.111 1.00 92.31 242 LEU A N 1
ATOM 1971 C CA . LEU A 1 242 ? -15.158 -3.244 32.003 1.00 92.31 242 LEU A CA 1
ATOM 1972 C C . LEU A 1 242 ? -16.319 -4.226 32.209 1.00 92.31 242 LEU A C 1
ATOM 1974 O O . LEU A 1 242 ? -16.702 -4.463 33.350 1.00 92.31 242 LEU A O 1
ATOM 1978 N N . ASP A 1 243 ? -16.813 -4.842 31.133 1.00 90.94 243 ASP A N 1
ATOM 1979 C CA . ASP A 1 243 ? -17.862 -5.867 31.198 1.00 90.94 243 ASP A CA 1
ATOM 1980 C C . ASP A 1 243 ? -17.427 -7.038 32.098 1.00 90.94 243 ASP A C 1
ATOM 1982 O O . ASP A 1 243 ? -18.128 -7.393 33.041 1.00 90.94 243 ASP A O 1
ATOM 1986 N N . LEU A 1 244 ? -16.202 -7.546 31.909 1.00 93.00 244 LEU A N 1
ATOM 1987 C CA . LEU A 1 244 ? -15.640 -8.620 32.739 1.00 93.00 244 LEU A CA 1
ATOM 1988 C C . LEU A 1 244 ? -15.509 -8.231 34.225 1.00 93.00 244 LEU A C 1
ATOM 1990 O O . LEU A 1 244 ? -15.691 -9.067 35.111 1.00 93.00 244 LEU A O 1
ATOM 1994 N N . LEU A 1 245 ? -15.139 -6.981 34.521 1.00 91.25 245 LEU A N 1
ATOM 1995 C CA . LEU A 1 245 ? -15.039 -6.491 35.898 1.00 91.25 245 LEU A CA 1
ATOM 1996 C C . LEU A 1 245 ? -16.420 -6.357 36.550 1.00 91.25 245 LEU A C 1
ATOM 1998 O O . LEU A 1 245 ? -16.572 -6.724 37.714 1.00 91.25 245 LEU A O 1
ATOM 2002 N N . ASN A 1 246 ? -17.425 -5.900 35.801 1.00 90.38 246 ASN A N 1
ATOM 2003 C CA . ASN A 1 246 ? -18.807 -5.831 36.272 1.00 90.38 246 ASN A CA 1
ATOM 2004 C C . ASN A 1 246 ? -19.381 -7.228 36.554 1.00 90.38 246 ASN A C 1
ATOM 2006 O O . ASN A 1 246 ? -19.996 -7.427 37.601 1.00 90.38 246 ASN A O 1
ATOM 2010 N N . ASP A 1 247 ? -19.112 -8.213 35.693 1.00 91.56 247 ASP A N 1
ATOM 2011 C CA . ASP A 1 247 ? -19.519 -9.608 35.916 1.00 91.56 247 ASP A CA 1
ATOM 2012 C C . ASP A 1 247 ? -18.876 -10.192 37.187 1.00 91.56 247 ASP A C 1
ATOM 2014 O O . ASP A 1 247 ? -19.526 -10.891 37.974 1.00 91.56 247 ASP A O 1
ATOM 2018 N N . LYS A 1 248 ? -17.594 -9.878 37.432 1.00 90.75 248 LYS A N 1
ATOM 2019 C CA . LYS A 1 248 ? -16.895 -10.254 38.674 1.00 90.75 248 LYS A CA 1
ATOM 2020 C C . LYS A 1 248 ? -17.501 -9.580 39.901 1.00 90.75 248 LYS A C 1
ATOM 2022 O O . LYS A 1 248 ? -17.659 -10.237 40.927 1.00 90.75 248 LYS A O 1
ATOM 2027 N N . LEU A 1 249 ? -17.852 -8.297 39.801 1.00 90.69 249 LEU A N 1
ATOM 2028 C CA . LEU A 1 249 ? -18.497 -7.562 40.886 1.00 90.69 249 LEU A CA 1
ATOM 2029 C C . LEU A 1 249 ? -19.849 -8.195 41.246 1.00 90.69 249 LEU A C 1
ATOM 2031 O O . LEU A 1 249 ? -20.079 -8.504 42.412 1.00 90.69 249 LEU A O 1
ATOM 2035 N N . GLN A 1 250 ? -20.690 -8.483 40.248 1.00 88.50 250 GLN A N 1
ATOM 2036 C CA . GLN A 1 250 ? -21.975 -9.163 40.449 1.00 88.50 250 GLN A CA 1
ATOM 2037 C C . GLN A 1 250 ? -21.804 -10.563 41.047 1.00 88.50 250 GLN A C 1
ATOM 2039 O O . GLN A 1 250 ? -22.544 -10.952 41.950 1.00 88.50 250 GLN A O 1
ATOM 2044 N N . SER A 1 251 ? -20.806 -11.319 40.583 1.00 87.00 251 SER A N 1
ATOM 2045 C CA . SER A 1 251 ? -20.491 -12.643 41.131 1.00 87.00 251 SER A CA 1
ATOM 2046 C C . SER A 1 251 ? -20.111 -12.562 42.613 1.00 87.00 251 SER A C 1
ATOM 2048 O O . SER A 1 251 ? -20.611 -13.347 43.419 1.00 87.00 251 SER A O 1
ATOM 2050 N N . ASN A 1 252 ? -19.292 -11.576 42.996 1.00 84.88 252 ASN A N 1
ATOM 2051 C CA . ASN A 1 252 ? -18.932 -11.331 44.394 1.00 84.88 252 ASN A CA 1
ATOM 2052 C C . ASN A 1 252 ? -20.150 -10.945 45.249 1.00 84.88 252 ASN A C 1
ATOM 2054 O O . ASN A 1 252 ? -20.285 -11.429 46.372 1.00 84.88 252 ASN A O 1
ATOM 2058 N N . GLU A 1 253 ? -21.075 -10.142 44.719 1.00 83.50 253 GLU A N 1
ATOM 2059 C CA . GLU A 1 253 ? -22.324 -9.787 45.410 1.00 83.50 253 GLU A CA 1
ATOM 2060 C C . GLU A 1 253 ? -23.269 -10.990 45.572 1.00 83.50 253 GLU A C 1
ATOM 2062 O O . GLU A 1 253 ? -23.903 -11.163 46.618 1.00 83.50 253 GLU A O 1
ATOM 2067 N N . MET A 1 254 ? -23.326 -11.886 44.583 1.00 81.25 254 MET A N 1
ATOM 2068 C CA . MET A 1 254 ? -24.063 -13.150 44.697 1.00 81.25 254 MET A CA 1
ATOM 2069 C C . MET A 1 254 ? -23.452 -14.089 45.745 1.00 81.25 254 MET A C 1
ATOM 2071 O O . MET A 1 254 ? -24.185 -14.766 46.466 1.00 81.25 254 MET A O 1
ATOM 2075 N N . ILE A 1 255 ? -22.121 -14.133 45.856 1.00 79.81 255 ILE A N 1
ATOM 2076 C CA . ILE A 1 255 ? -21.429 -14.921 46.886 1.00 79.81 255 ILE A CA 1
ATOM 2077 C C . ILE A 1 255 ? -21.720 -14.343 48.276 1.00 79.81 255 ILE A C 1
ATOM 2079 O O . ILE A 1 255 ? -22.087 -15.099 49.176 1.00 79.81 255 ILE A O 1
ATOM 2083 N N . GLN A 1 256 ? -21.639 -13.018 48.450 1.00 72.25 256 GLN A N 1
ATOM 2084 C CA . GLN A 1 256 ? -21.966 -12.342 49.714 1.00 72.25 256 GLN A CA 1
ATOM 2085 C C . GLN A 1 256 ? -23.435 -12.530 50.129 1.00 72.25 256 GLN A C 1
ATOM 2087 O O . GLN A 1 256 ? -23.724 -12.784 51.295 1.00 72.25 256 GLN A O 1
ATOM 2092 N N . SER A 1 257 ? -24.379 -12.459 49.188 1.00 72.75 257 SER A N 1
ATOM 2093 C CA . SER A 1 257 ? -25.807 -12.643 49.494 1.00 72.75 257 SER A CA 1
ATOM 2094 C C . SER A 1 257 ? -26.169 -14.090 49.847 1.00 72.75 257 SER A C 1
ATOM 2096 O O . SER A 1 257 ? -26.957 -14.308 50.765 1.00 72.75 257 SER A O 1
ATOM 2098 N N . LYS A 1 258 ? -25.563 -15.092 49.191 1.00 70.25 258 LYS A N 1
ATOM 2099 C CA . LYS A 1 258 ? -25.765 -16.515 49.536 1.00 70.25 258 LYS A CA 1
ATOM 2100 C C . LYS A 1 258 ? -25.147 -16.891 50.884 1.00 70.25 258 LYS A C 1
ATOM 2102 O O . LYS A 1 258 ? -25.727 -17.676 51.625 1.00 70.25 258 LYS A O 1
ATOM 2107 N N . SER A 1 259 ? -24.006 -16.302 51.220 1.00 60.56 259 SER A N 1
ATOM 2108 C CA . SER A 1 259 ? -23.298 -16.537 52.484 1.00 60.56 259 SER A CA 1
ATOM 2109 C C . SER A 1 259 ? -23.812 -15.733 53.682 1.00 60.56 259 SER A C 1
ATOM 2111 O O . SER A 1 259 ? -23.457 -16.021 54.822 1.00 60.56 259 SER A O 1
ATOM 2113 N N . GLY A 1 260 ? -24.679 -14.742 53.464 1.00 56.50 260 GLY A N 1
ATOM 2114 C CA . GLY A 1 260 ? -25.446 -14.121 54.546 1.00 56.50 260 GLY A CA 1
ATOM 2115 C C . GLY A 1 260 ? -26.380 -15.109 55.260 1.00 56.50 260 GLY A C 1
ATOM 2116 O O . GLY A 1 260 ? -26.716 -14.882 56.420 1.00 56.50 260 GLY A O 1
ATOM 2117 N N . ASN A 1 261 ? -26.749 -16.211 54.591 1.00 53.19 261 ASN A N 1
ATOM 2118 C CA . ASN A 1 261 ? -27.615 -17.264 55.131 1.00 53.19 261 ASN A CA 1
ATOM 2119 C C . ASN A 1 261 ? -26.850 -18.456 55.737 1.00 53.19 261 ASN A C 1
ATOM 2121 O O . ASN A 1 261 ? -27.369 -19.077 56.658 1.00 53.19 261 ASN A O 1
ATOM 2125 N N . ASP A 1 262 ? -25.623 -18.734 55.283 1.00 57.06 262 ASP A N 1
ATOM 2126 C CA . ASP A 1 262 ? -24.747 -19.788 55.812 1.00 57.06 262 ASP A CA 1
ATOM 2127 C C . ASP A 1 262 ? -23.446 -19.149 56.320 1.00 57.06 262 ASP A C 1
ATOM 2129 O O . ASP A 1 262 ? -22.621 -18.690 55.532 1.00 57.06 262 ASP A O 1
ATOM 2133 N N . GLY A 1 263 ? -23.283 -19.064 57.643 1.00 58.81 263 GLY A N 1
ATOM 2134 C CA . GLY A 1 263 ? -22.261 -18.250 58.313 1.00 58.81 263 GLY A CA 1
ATOM 2135 C C . GLY A 1 263 ? -20.820 -18.433 57.813 1.00 58.81 263 GLY A C 1
ATOM 2136 O O . GLY A 1 263 ? -20.106 -19.318 58.281 1.00 58.81 263 GLY A O 1
ATOM 2137 N N . LEU A 1 264 ? -20.365 -17.532 56.933 1.00 63.78 264 LEU A N 1
ATOM 2138 C CA . LEU A 1 264 ? -18.945 -17.358 56.594 1.00 63.78 264 LEU A CA 1
ATOM 2139 C C . LEU A 1 264 ? -18.124 -16.949 57.819 1.00 63.78 264 LEU A C 1
ATOM 2141 O O . LEU A 1 264 ? -18.589 -16.178 58.669 1.00 63.78 264 LEU A O 1
ATOM 2145 N N . LYS A 1 265 ? -16.861 -17.386 57.853 1.00 74.31 265 LYS A N 1
ATOM 2146 C CA . LYS A 1 265 ? -15.890 -16.921 58.848 1.00 74.31 265 LYS A CA 1
ATOM 2147 C C . LYS A 1 265 ? -15.566 -15.441 58.613 1.00 74.31 265 LYS A C 1
ATOM 2149 O O . LYS A 1 265 ? -15.569 -14.965 57.480 1.00 74.31 265 LYS A O 1
ATOM 2154 N N . GLN A 1 266 ? -15.255 -14.717 59.689 1.00 73.94 266 GLN A N 1
ATOM 2155 C CA . GLN A 1 266 ? -14.920 -13.282 59.668 1.00 73.94 266 GLN A CA 1
ATOM 2156 C C . GLN A 1 266 ? -13.852 -12.941 58.606 1.00 73.94 266 GLN A C 1
ATOM 2158 O O . GLN A 1 266 ? -14.018 -12.009 57.827 1.00 73.94 266 GLN A O 1
ATOM 2163 N N . GLU A 1 267 ? -12.811 -13.768 58.516 1.00 75.62 267 GLU A N 1
ATOM 2164 C CA . GLU A 1 267 ? -11.670 -13.613 57.602 1.00 75.62 267 GLU A CA 1
ATOM 2165 C C . GLU A 1 267 ? -12.054 -13.755 56.113 1.00 75.62 267 GLU A C 1
ATOM 2167 O O . GLU A 1 267 ? -11.479 -13.113 55.234 1.00 75.62 267 GLU A O 1
ATOM 2172 N N . GLU A 1 268 ? -13.075 -14.560 55.804 1.00 75.25 268 GLU A N 1
ATOM 2173 C CA . GLU A 1 268 ? -13.588 -14.722 54.437 1.00 75.25 268 GLU A CA 1
ATOM 2174 C C . GLU A 1 268 ? -14.426 -13.509 54.013 1.00 75.25 268 GLU A C 1
ATOM 2176 O O . GLU A 1 268 ? -14.375 -13.101 52.852 1.00 75.25 268 GLU A O 1
ATOM 2181 N N . LYS A 1 269 ? -15.148 -12.890 54.959 1.00 75.38 269 LYS A N 1
ATOM 2182 C CA . LYS A 1 269 ? -15.893 -11.645 54.718 1.00 75.38 269 LYS A CA 1
ATOM 2183 C C . LYS A 1 269 ? -14.956 -10.474 54.433 1.00 75.38 269 LYS A C 1
ATOM 2185 O O . LYS A 1 269 ? -15.168 -9.770 53.450 1.00 75.38 269 LYS A O 1
ATOM 2190 N N . GLU A 1 270 ? -13.901 -10.319 55.231 1.00 81.25 270 GLU A N 1
ATOM 2191 C CA . GLU A 1 270 ? -12.892 -9.266 55.044 1.00 81.25 270 GLU A CA 1
ATOM 2192 C C . GLU A 1 270 ? -12.172 -9.404 53.691 1.00 81.25 270 GLU A C 1
ATOM 2194 O O . GLU A 1 270 ? -12.006 -8.422 52.967 1.00 81.25 270 GLU A O 1
ATOM 2199 N N . ASN A 1 271 ? -11.831 -10.632 53.281 1.00 84.56 271 ASN A N 1
ATOM 2200 C CA . ASN A 1 271 ? -11.244 -10.888 51.961 1.00 84.56 271 ASN A CA 1
ATOM 2201 C C . ASN A 1 271 ? -12.202 -10.562 50.801 1.00 84.56 271 ASN A C 1
ATOM 2203 O O . ASN A 1 271 ? -11.776 -9.989 49.795 1.00 84.56 271 ASN A O 1
ATOM 2207 N N . LEU A 1 272 ? -13.489 -10.903 50.920 1.00 81.81 272 LEU A N 1
ATOM 2208 C CA . LEU A 1 272 ? -14.510 -10.573 49.916 1.00 81.81 272 LEU A CA 1
ATOM 2209 C C . LEU A 1 272 ? -14.729 -9.057 49.794 1.00 81.81 272 LEU A C 1
ATOM 2211 O O . LEU A 1 272 ? -14.852 -8.545 48.680 1.00 81.81 272 LEU A O 1
ATOM 2215 N N . GLU A 1 273 ? -14.743 -8.330 50.912 1.00 83.62 273 GLU A N 1
ATOM 2216 C CA . GLU A 1 273 ? -14.841 -6.865 50.919 1.00 83.62 273 GLU A CA 1
ATOM 2217 C C . GLU A 1 273 ? -13.607 -6.202 50.296 1.00 83.62 273 GLU A C 1
ATOM 2219 O O . GLU A 1 273 ? -13.750 -5.312 49.453 1.00 83.62 273 GLU A O 1
ATOM 2224 N N . ALA A 1 274 ? -12.401 -6.679 50.616 1.00 86.00 274 ALA A N 1
ATOM 2225 C CA . ALA A 1 274 ? -11.168 -6.188 50.003 1.00 86.00 274 ALA A CA 1
ATOM 2226 C C . ALA A 1 274 ? -11.147 -6.428 48.482 1.00 86.00 274 ALA A C 1
ATOM 2228 O O . ALA A 1 274 ? -10.799 -5.536 47.705 1.00 86.00 274 ALA A O 1
ATOM 2229 N N . GLN A 1 275 ? -11.582 -7.610 48.030 1.00 87.12 275 GLN A N 1
ATOM 2230 C CA . GLN A 1 275 ? -11.726 -7.902 46.601 1.00 87.12 275 GLN A CA 1
ATOM 2231 C C . GLN A 1 275 ? -12.761 -6.997 45.928 1.00 87.12 275 GLN A C 1
ATOM 2233 O O . GLN A 1 275 ? -12.516 -6.524 44.818 1.00 87.12 275 GLN A O 1
ATOM 2238 N N . LYS A 1 276 ? -13.894 -6.724 46.587 1.00 88.81 276 LYS A N 1
ATOM 2239 C CA . LYS A 1 276 ? -14.919 -5.805 46.076 1.00 88.81 276 LYS A CA 1
ATOM 2240 C C . LYS A 1 276 ? -14.359 -4.396 45.881 1.00 88.81 276 LYS A C 1
ATOM 2242 O O . LYS A 1 276 ? -14.534 -3.828 44.806 1.00 88.81 276 LYS A O 1
ATOM 2247 N N . MET A 1 277 ? -13.649 -3.868 46.877 1.00 88.94 277 MET A N 1
ATOM 2248 C CA . MET A 1 277 ? -13.028 -2.540 46.804 1.00 88.94 277 MET A CA 1
ATOM 2249 C C . MET A 1 277 ? -12.001 -2.448 45.670 1.00 88.94 277 MET A C 1
ATOM 2251 O O . MET A 1 277 ? -12.021 -1.484 44.907 1.00 88.94 277 MET A O 1
ATOM 2255 N N . ASN A 1 278 ? -11.167 -3.478 45.491 1.00 91.19 278 ASN A N 1
ATOM 2256 C CA . ASN A 1 278 ? -10.205 -3.528 44.387 1.00 91.19 278 ASN A CA 1
ATOM 2257 C C . ASN A 1 278 ? -10.896 -3.565 43.014 1.00 91.19 278 ASN A C 1
ATOM 2259 O O . ASN A 1 278 ? -10.490 -2.850 42.103 1.00 91.19 278 ASN A O 1
ATOM 2263 N N . ILE A 1 279 ? -11.964 -4.358 42.862 1.00 89.56 279 ILE A N 1
ATOM 2264 C CA . ILE A 1 279 ? -12.733 -4.414 41.608 1.00 89.56 279 ILE A CA 1
ATOM 2265 C C . ILE A 1 279 ? -13.394 -3.061 41.315 1.00 89.56 279 ILE A C 1
ATOM 2267 O O . ILE A 1 279 ? -13.362 -2.610 40.173 1.00 89.56 279 ILE A O 1
ATOM 2271 N N . MET A 1 280 ? -13.964 -2.395 42.325 1.00 89.81 280 MET A N 1
ATOM 2272 C CA . MET A 1 280 ? -14.563 -1.065 42.160 1.00 89.81 280 MET A CA 1
ATOM 2273 C C . MET A 1 280 ? -13.531 -0.017 41.727 1.00 89.81 280 MET A C 1
ATOM 2275 O O . MET A 1 280 ? -13.805 0.755 40.810 1.00 89.81 280 MET A O 1
ATOM 2279 N N . HIS A 1 281 ? -12.338 -0.032 42.324 1.00 93.06 281 HIS A N 1
ATOM 2280 C CA . HIS A 1 281 ? -11.239 0.844 41.919 1.00 93.06 281 HIS A CA 1
ATOM 2281 C C . HIS A 1 281 ? -10.816 0.591 40.459 1.00 93.06 281 HIS A C 1
ATOM 2283 O O . HIS A 1 281 ? -10.696 1.526 39.668 1.00 93.06 281 HIS A O 1
ATOM 2289 N N . ASP A 1 282 ? -10.650 -0.675 40.064 1.00 91.06 282 ASP A N 1
ATOM 2290 C CA . ASP A 1 282 ? -10.300 -1.051 38.688 1.00 91.06 282 ASP A CA 1
ATOM 2291 C C . ASP A 1 282 ? -11.375 -0.640 37.666 1.00 91.06 282 ASP A C 1
ATOM 2293 O O . ASP A 1 282 ? -11.053 -0.270 36.529 1.00 91.06 282 ASP A O 1
ATOM 2297 N N . ILE A 1 283 ? -12.654 -0.711 38.052 1.00 92.25 283 ILE A N 1
ATOM 2298 C CA . ILE A 1 283 ? -13.785 -0.229 37.249 1.00 92.25 283 ILE A CA 1
ATOM 2299 C C . ILE A 1 283 ? -13.663 1.280 37.040 1.00 92.25 283 ILE A C 1
ATOM 2301 O O . ILE A 1 283 ? -13.723 1.733 35.895 1.00 92.25 283 ILE A O 1
ATOM 2305 N N . GLU A 1 284 ? -13.453 2.045 38.111 1.00 93.25 284 GLU A N 1
ATOM 2306 C CA . GLU A 1 284 ? -13.332 3.502 38.052 1.00 93.25 284 GLU A CA 1
ATOM 2307 C C . GLU A 1 284 ? -12.138 3.936 37.185 1.00 93.25 284 GLU A C 1
ATOM 2309 O O . GLU A 1 284 ? -12.288 4.771 36.287 1.00 93.25 284 GLU A O 1
ATOM 2314 N N . GLU A 1 285 ? -10.967 3.311 37.354 1.00 93.44 285 GLU A N 1
ATOM 2315 C CA . GLU A 1 285 ? -9.794 3.593 36.518 1.00 93.44 285 GLU A CA 1
ATOM 2316 C C . GLU A 1 285 ? -10.074 3.287 35.037 1.00 93.44 285 GLU A C 1
ATOM 2318 O O . GLU A 1 285 ? -9.762 4.089 34.148 1.00 93.44 285 GLU A O 1
ATOM 2323 N N . THR A 1 286 ? -10.707 2.143 34.754 1.00 89.81 286 THR A N 1
ATOM 2324 C CA . THR A 1 286 ? -11.048 1.738 33.384 1.00 89.81 286 THR A CA 1
ATOM 2325 C C . THR A 1 286 ? -12.052 2.710 32.753 1.00 89.81 286 THR A C 1
ATOM 2327 O O . THR A 1 286 ? -11.880 3.102 31.597 1.00 89.81 286 THR A O 1
ATOM 2330 N N . GLN A 1 287 ? -13.066 3.160 33.499 1.00 91.50 287 GLN A N 1
ATOM 2331 C CA . GLN A 1 287 ? -14.042 4.153 33.034 1.00 91.50 287 GLN A CA 1
ATOM 2332 C C . GLN A 1 287 ? -13.390 5.505 32.735 1.00 91.50 287 GLN A C 1
ATOM 2334 O O . GLN A 1 287 ? -13.649 6.088 31.678 1.00 91.50 287 GLN A O 1
ATOM 2339 N N . ASN A 1 288 ? -12.502 5.973 33.613 1.00 92.25 288 ASN A N 1
ATOM 2340 C CA . ASN A 1 288 ? -11.770 7.224 33.424 1.00 92.25 288 ASN A CA 1
ATOM 2341 C C . ASN A 1 288 ? -10.899 7.184 32.161 1.00 92.25 288 ASN A C 1
ATOM 2343 O O . ASN A 1 288 ? -10.925 8.121 31.358 1.00 92.25 288 ASN A O 1
ATOM 2347 N N . ARG A 1 289 ? -10.197 6.071 31.916 1.00 90.56 289 ARG A N 1
ATOM 2348 C CA . ARG A 1 289 ? -9.418 5.875 30.682 1.00 90.56 289 ARG A CA 1
ATOM 2349 C C . ARG A 1 289 ? -10.298 5.811 29.434 1.00 90.56 289 ARG A C 1
ATOM 2351 O O . ARG A 1 289 ? -9.951 6.412 28.419 1.00 90.56 289 ARG A O 1
ATOM 2358 N N . ILE A 1 290 ? -11.451 5.139 29.496 1.00 90.88 290 ILE A N 1
ATOM 2359 C CA . ILE A 1 290 ? -12.416 5.120 28.384 1.00 90.88 290 ILE A CA 1
ATOM 2360 C C . ILE A 1 290 ? -12.907 6.538 28.074 1.00 90.88 290 ILE A C 1
ATOM 2362 O O . ILE A 1 290 ? -12.956 6.910 26.903 1.00 90.88 290 ILE A O 1
ATOM 2366 N N . MET A 1 291 ? -13.257 7.336 29.087 1.00 92.00 291 MET A N 1
ATOM 2367 C CA . MET A 1 291 ? -13.696 8.723 28.889 1.00 92.00 291 MET A CA 1
ATOM 2368 C C . MET A 1 291 ? -12.600 9.587 28.261 1.00 92.00 291 MET A C 1
ATOM 2370 O O . MET A 1 291 ? -12.870 10.300 27.294 1.00 92.00 291 MET A O 1
ATOM 2374 N N . ALA A 1 292 ? -11.362 9.486 28.752 1.00 90.00 292 ALA A N 1
ATOM 2375 C CA . ALA A 1 292 ? -10.220 10.196 28.180 1.00 90.00 292 ALA A CA 1
ATOM 2376 C C . ALA A 1 292 ? -9.982 9.815 26.708 1.00 90.00 292 ALA A C 1
ATOM 2378 O O . ALA A 1 292 ? -9.865 10.695 25.853 1.00 90.00 292 ALA A O 1
ATOM 2379 N N . ASN A 1 293 ? -9.995 8.518 26.389 1.00 89.00 293 ASN A N 1
ATOM 2380 C CA . ASN A 1 293 ? -9.805 8.048 25.018 1.00 89.00 293 ASN A CA 1
ATOM 2381 C C . ASN A 1 293 ? -10.967 8.450 24.099 1.00 89.00 293 ASN A C 1
ATOM 2383 O O . ASN A 1 293 ? -10.723 8.817 22.954 1.00 89.00 293 ASN A O 1
ATOM 2387 N N . LYS A 1 294 ? -12.219 8.442 24.581 1.00 90.38 294 LYS A N 1
ATOM 2388 C CA . LYS A 1 294 ? -13.373 8.951 23.818 1.00 90.38 294 LYS A CA 1
ATOM 2389 C C . LYS A 1 294 ? -13.233 10.440 23.506 1.00 90.38 294 LYS A C 1
ATOM 2391 O O . LYS A 1 294 ? -13.423 10.830 22.362 1.00 90.38 294 LYS A O 1
ATOM 2396 N N . LYS A 1 295 ? -12.823 11.252 24.484 1.00 91.94 295 LYS A N 1
ATOM 2397 C CA . LYS A 1 295 ? -12.569 12.681 24.264 1.00 91.94 295 LYS A CA 1
ATOM 2398 C C . LYS A 1 295 ? -11.473 12.904 23.216 1.00 91.94 295 LYS A C 1
ATOM 2400 O O . LYS A 1 295 ? -11.655 13.695 22.298 1.00 91.94 295 LYS A O 1
ATOM 2405 N N . CYS A 1 296 ? -10.369 12.162 23.316 1.00 88.75 296 CYS A N 1
ATOM 2406 C CA . CYS A 1 296 ? -9.286 12.213 22.334 1.00 88.75 296 CYS A CA 1
ATOM 2407 C C . CYS A 1 296 ? -9.755 11.775 20.933 1.00 88.75 296 CYS A C 1
ATOM 2409 O O . CYS A 1 296 ? -9.376 12.382 19.934 1.00 88.75 296 CYS A O 1
ATOM 2411 N N . LEU A 1 297 ? -10.620 10.758 20.852 1.00 86.50 297 LEU A N 1
ATOM 2412 C CA . LEU A 1 297 ? -11.225 10.304 19.600 1.00 86.50 297 LEU A CA 1
ATOM 2413 C C . LEU A 1 297 ? -12.100 11.392 18.959 1.00 86.50 297 LEU A C 1
ATOM 2415 O O . LEU A 1 297 ? -12.019 11.603 17.750 1.00 86.50 297 LEU A O 1
ATOM 2419 N N . ASP A 1 298 ? -12.905 12.095 19.752 1.00 86.19 298 ASP A N 1
ATOM 2420 C CA . ASP A 1 298 ? -13.763 13.178 19.264 1.00 86.19 298 ASP A CA 1
ATOM 2421 C C . ASP A 1 298 ? -12.938 14.379 18.773 1.00 86.19 298 ASP A C 1
ATOM 2423 O O . ASP A 1 298 ? -13.209 14.930 17.705 1.00 86.19 298 ASP A O 1
ATOM 2427 N N . GLU A 1 299 ? -11.882 14.755 19.500 1.00 87.94 299 GLU A N 1
ATOM 2428 C CA . GLU A 1 299 ? -10.919 15.779 19.069 1.00 87.94 299 GLU A CA 1
ATOM 2429 C C . GLU A 1 299 ? -10.245 15.392 17.743 1.00 87.94 299 GLU A C 1
ATOM 2431 O O . GLU A 1 299 ? -10.201 16.189 16.805 1.00 87.94 299 GLU A O 1
ATOM 2436 N N . LEU A 1 300 ? -9.801 14.138 17.626 1.00 84.75 300 LEU A N 1
ATOM 2437 C CA . LEU A 1 300 ? -9.166 13.612 16.422 1.00 84.75 300 LEU A CA 1
ATOM 2438 C C . LEU A 1 300 ? -10.112 13.615 15.211 1.00 84.75 300 LEU A C 1
ATOM 2440 O O . LEU A 1 300 ? -9.702 13.981 14.109 1.00 84.75 300 LEU A O 1
ATOM 2444 N N . ARG A 1 301 ? -11.381 13.240 15.405 1.00 82.31 301 ARG A N 1
ATOM 2445 C CA . ARG A 1 301 ? -12.415 13.281 14.358 1.00 82.31 301 ARG A CA 1
ATOM 2446 C C . ARG A 1 301 ? -12.695 14.701 13.887 1.00 82.31 301 ARG A C 1
ATOM 2448 O O . ARG A 1 301 ? -12.788 14.934 12.683 1.00 82.31 301 ARG A O 1
ATOM 2455 N N . ASN A 1 302 ? -12.768 15.652 14.815 1.00 82.25 302 ASN A N 1
ATOM 2456 C CA . ASN A 1 302 ? -12.923 17.066 14.483 1.00 82.25 302 ASN A CA 1
ATOM 2457 C C . ASN A 1 302 ? -11.729 17.592 13.673 1.00 82.25 302 ASN A C 1
ATOM 2459 O O . ASN A 1 302 ? -11.921 18.329 12.706 1.00 82.25 302 ASN A O 1
ATOM 2463 N N . ASP A 1 303 ? -10.507 17.177 14.010 1.00 77.69 303 ASP A N 1
ATOM 2464 C CA . ASP A 1 303 ? -9.305 17.532 13.252 1.00 77.69 303 ASP A CA 1
ATOM 2465 C C . ASP A 1 303 ? -9.285 16.920 11.844 1.00 77.69 303 ASP A C 1
ATOM 2467 O O . ASP A 1 303 ? -8.880 17.590 10.890 1.00 77.69 303 ASP A O 1
ATOM 2471 N N . ILE A 1 304 ? -9.751 15.676 11.686 1.00 72.88 304 ILE A N 1
ATOM 2472 C CA . ILE A 1 304 ? -9.913 15.039 10.370 1.00 72.88 304 ILE A CA 1
ATOM 2473 C C . ILE A 1 304 ? -10.912 15.834 9.521 1.00 72.88 304 ILE A C 1
ATOM 2475 O O . ILE A 1 304 ? -10.584 16.204 8.395 1.00 72.88 304 ILE A O 1
ATOM 2479 N N . LEU A 1 305 ? -12.089 16.155 10.070 1.00 72.44 305 LEU A N 1
ATOM 2480 C CA . LEU A 1 305 ? -13.127 16.921 9.372 1.00 72.44 305 LEU A CA 1
ATOM 2481 C C . LEU A 1 305 ? -12.632 18.311 8.953 1.00 72.44 305 LEU A C 1
ATOM 2483 O O . LEU A 1 305 ? -12.788 18.698 7.797 1.00 72.44 305 LEU A O 1
ATOM 2487 N N . ARG A 1 306 ? -11.959 19.043 9.851 1.00 76.12 306 ARG A N 1
ATOM 2488 C CA . ARG A 1 306 ? -11.377 20.360 9.533 1.00 76.12 306 ARG A CA 1
ATOM 2489 C C . ARG A 1 306 ? -10.386 20.293 8.376 1.00 76.12 306 ARG A C 1
ATOM 2491 O O . ARG A 1 306 ? -10.398 21.164 7.517 1.00 76.12 306 ARG A O 1
ATOM 2498 N N . ARG A 1 307 ? -9.539 19.261 8.335 1.00 69.69 307 ARG A N 1
ATOM 2499 C CA . ARG A 1 307 ? -8.551 19.084 7.257 1.00 69.69 307 ARG A CA 1
ATOM 2500 C C . ARG A 1 307 ? -9.169 18.598 5.949 1.00 69.69 307 ARG A C 1
ATOM 2502 O O . ARG A 1 307 ? -8.595 18.842 4.897 1.00 69.69 307 ARG A O 1
ATOM 2509 N N . MET A 1 308 ? -10.318 17.928 5.996 1.00 62.44 308 MET A N 1
ATOM 2510 C CA . MET A 1 308 ? -11.062 17.550 4.792 1.00 62.44 308 MET A CA 1
ATOM 2511 C C . MET A 1 308 ? -11.778 18.744 4.147 1.00 62.44 308 MET A C 1
ATOM 2513 O O . MET A 1 308 ? -11.879 18.778 2.925 1.00 62.44 308 MET A O 1
ATOM 2517 N N . HIS A 1 309 ? -12.226 19.718 4.946 1.00 63.78 309 HIS A N 1
ATOM 2518 C CA . HIS A 1 309 ? -12.949 20.909 4.477 1.00 63.78 309 HIS A CA 1
ATOM 2519 C C . HIS A 1 309 ? -12.083 22.172 4.321 1.00 63.78 309 HIS A C 1
ATOM 2521 O O . HIS A 1 309 ? -12.572 23.178 3.826 1.00 63.78 309 HIS A O 1
ATOM 2527 N N . GLY A 1 310 ? -10.817 22.146 4.746 1.00 51.75 310 GLY A N 1
ATOM 2528 C CA . GLY A 1 310 ? -9.894 23.288 4.663 1.00 51.75 310 GLY A CA 1
ATOM 2529 C C . GLY A 1 310 ? -9.057 23.374 3.379 1.00 51.75 310 GLY A C 1
ATOM 2530 O O . GLY A 1 310 ? -8.186 24.233 3.308 1.00 51.75 310 GLY A O 1
ATOM 2531 N N . ASP A 1 311 ? -9.287 22.482 2.409 1.00 42.81 311 ASP A N 1
ATOM 2532 C CA . ASP A 1 311 ? -8.594 22.430 1.107 1.00 42.81 311 ASP A CA 1
ATOM 2533 C C . ASP A 1 311 ? -9.449 23.033 -0.046 1.00 42.81 311 ASP A C 1
ATOM 2535 O O . ASP A 1 311 ? -9.242 22.668 -1.206 1.00 42.81 311 ASP A O 1
ATOM 2539 N N . GLU A 1 312 ? -10.419 23.913 0.254 1.00 36.50 312 GLU A N 1
ATOM 2540 C CA . GLU A 1 312 ? -11.072 24.787 -0.749 1.00 36.50 312 GLU A CA 1
ATOM 2541 C C . GLU A 1 312 ? -10.309 26.106 -0.939 1.00 36.50 312 GLU A C 1
ATOM 2543 O O . GLU A 1 312 ? -10.012 26.780 0.076 1.00 36.50 312 GLU A O 1
#

Radius of gyration: 29.78 Å; chains: 1; bounding box: 68×64×88 Å

Sequence (312 aa):
MDKKSKVNKKNTLLYLDENLVELAKEKNFNISELAEEAIRTKLNINGYHKRFDPEEYLENLRKKGLAYHIPFRINKVEIDNYKFVKKVNIDFKEKNLVEGVNGSGKTRLVRSILLFFDNSHTLKDFSKKECPEGPGKIQINFDQTDLLSCEVCGERISMDKGCIIIDEGLGRLDQEAGIVFLKYLLGRNEQIIITSVSSERYTSESQIKDFNIIKMKYDPSQDLRKKEIVLINEITHMQKRLDLLNDKLQSNEMIQSKSGNDGLKQEEKENLEAQKMNIMHDIEETQNRIMANKKCLDELRNDILRRMHGDE

Foldseek 3Di:
DDDDDDPPPDDDDDDDDPVVVVVCVVVVHDVVVVVVVVCVVVVVPPPPDPDQDLVVLQVVQVVVVQKDWFLFAFQWKWKFQFLDPDIDIDGADQFAEEEAAPQLCLVVSVVLVVCVVDVPPPPPPRDRPHRPPPHIDMDTDTDPPDDFDWDDDDPDTDGLETEMEGEQSCVPDDQVSSLVNLVVSVPGSYRYHYYHHDCPSNVVDPVSVVHDYHYRYRDPLSVLVVVLVVLVVVLVVLVVVLVVLVVVLVVLVVVVVVCVVPPDDPVVVVVSVVVNVVSVVSNVVSVVVSVVSVVVSVVSVVVSVCSVPVPD

pLDDT: mean 74.58, std 16.69, range [31.91, 95.12]

Secondary structure (DSSP, 8-state):
-----------------HHHHHHHHHTT--HHHHHHHHHHHHHTTSS------HHHHHHHHHHTTSEEEESS-EEEEEEESSS-SSPEEEE--SEEEEE--TTSSHHHHHHHHHHHH---TTSTT--TT--TTSS-EEEEEEP-SS----EEETTEEE-SS-EEEESSTTTT--HHHHHHHHHHHHT-SSEEEEEES--TTTTTSGGGGGSEEEE----THHHHHHHHHHHHHHHHHHHHHHHHHHHHHHHHHHHHHHHTTTT--HHHHHHHHHHHHHHHHHHHHHHHHHHHHHHHHHHHHHHHHHHHHS--